Protein AF-A0A7U3VPS1-F1 (afdb_monomer)

Radius of gyration: 20.12 Å; Cα contacts (8 Å, |Δi|>4): 297; chains: 1; bounding box: 41×41×73 Å

Structure (mmCIF, N/CA/C/O backbone):
data_AF-A0A7U3VPS1-F1
#
_entry.id   AF-A0A7U3VPS1-F1
#
loop_
_atom_site.group_PDB
_atom_site.id
_atom_site.type_symbol
_atom_site.label_atom_id
_atom_site.label_alt_id
_atom_site.label_comp_id
_atom_site.label_asym_id
_atom_site.label_entity_id
_atom_site.label_seq_id
_atom_site.pdbx_PDB_ins_code
_atom_site.Cartn_x
_atom_site.Cartn_y
_atom_site.Cartn_z
_atom_site.occupancy
_atom_site.B_iso_or_equiv
_atom_site.auth_seq_id
_atom_site.auth_comp_id
_atom_site.auth_asym_id
_atom_site.auth_atom_id
_atom_site.pdbx_PDB_model_num
ATOM 1 N N . MET A 1 1 ? -6.748 -5.478 -43.188 1.00 38.44 1 MET A N 1
ATOM 2 C CA . MET A 1 1 ? -7.384 -5.999 -41.961 1.00 38.44 1 MET A CA 1
ATOM 3 C C . MET A 1 1 ? -6.842 -5.167 -40.802 1.00 38.44 1 MET A C 1
ATOM 5 O O . MET A 1 1 ? -5.662 -5.270 -40.504 1.00 38.44 1 MET A O 1
ATOM 9 N N . ARG A 1 2 ? -7.618 -4.194 -40.305 1.00 30.08 2 ARG A N 1
ATOM 10 C CA . ARG A 1 2 ? -7.186 -3.226 -39.281 1.00 30.08 2 ARG A CA 1
ATOM 11 C C . ARG A 1 2 ? -7.652 -3.735 -37.918 1.00 30.08 2 ARG A C 1
ATOM 13 O O . ARG A 1 2 ? -8.855 -3.802 -37.697 1.00 30.08 2 ARG A O 1
ATOM 20 N N . CYS A 1 3 ? -6.726 -4.092 -37.034 1.00 30.97 3 CYS A N 1
ATOM 21 C CA . CYS A 1 3 ? -7.045 -4.380 -35.639 1.00 30.97 3 CYS A CA 1
ATOM 22 C C . CYS A 1 3 ? -7.136 -3.051 -34.883 1.00 30.97 3 CYS A C 1
ATOM 24 O O . CYS A 1 3 ? -6.141 -2.343 -34.734 1.00 30.97 3 CYS A O 1
ATOM 26 N N . ALA A 1 4 ? -8.348 -2.691 -34.469 1.00 30.17 4 ALA A N 1
ATOM 27 C CA . ALA A 1 4 ? -8.595 -1.587 -33.556 1.00 30.17 4 ALA A CA 1
ATOM 28 C C . ALA A 1 4 ? -8.124 -1.991 -32.149 1.00 30.17 4 ALA A C 1
ATOM 30 O O . ALA A 1 4 ? -8.591 -2.991 -31.608 1.00 30.17 4 ALA A O 1
ATOM 31 N N . GLY A 1 5 ? -7.178 -1.241 -31.580 1.00 30.00 5 GLY A N 1
ATOM 32 C CA . GLY A 1 5 ? -6.777 -1.380 -30.179 1.00 30.00 5 GLY A CA 1
ATOM 33 C C . GLY A 1 5 ? -7.823 -0.768 -29.235 1.00 30.00 5 GLY A C 1
ATOM 34 O O . GLY A 1 5 ? -8.523 0.169 -29.635 1.00 30.00 5 GLY A O 1
ATOM 35 N N . PRO A 1 6 ? -7.946 -1.254 -27.988 1.00 38.78 6 PRO A N 1
ATOM 36 C CA . PRO A 1 6 ? -8.860 -0.682 -27.011 1.00 38.78 6 PRO A CA 1
ATOM 37 C C . PRO A 1 6 ? -8.272 0.627 -26.471 1.00 38.78 6 PRO A C 1
ATOM 39 O O . PRO A 1 6 ? -7.541 0.660 -25.488 1.00 38.78 6 PRO A O 1
ATOM 42 N N . GLY A 1 7 ? -8.589 1.729 -27.146 1.00 39.88 7 GLY A N 1
ATOM 43 C CA . GLY A 1 7 ? -8.362 3.076 -26.643 1.00 39.88 7 GLY A CA 1
ATOM 44 C C . GLY A 1 7 ? -9.485 3.485 -25.697 1.00 39.88 7 GLY A C 1
ATOM 45 O O . GLY A 1 7 ? -10.459 4.089 -26.136 1.00 39.88 7 GLY A O 1
ATOM 46 N N . ALA A 1 8 ? -9.331 3.210 -24.405 1.00 36.12 8 ALA A N 1
ATOM 47 C CA . ALA A 1 8 ? -10.071 3.910 -23.361 1.00 36.12 8 ALA A CA 1
ATOM 48 C C . ALA A 1 8 ? -9.110 4.882 -22.667 1.00 36.12 8 ALA A C 1
ATOM 50 O O . ALA A 1 8 ? -8.459 4.556 -21.679 1.00 36.12 8 ALA A O 1
ATOM 51 N N . ARG A 1 9 ? -9.001 6.095 -23.220 1.00 41.97 9 ARG A N 1
ATOM 52 C CA . ARG A 1 9 ? -8.448 7.239 -22.490 1.00 41.97 9 ARG A CA 1
ATOM 53 C C . ARG A 1 9 ? -9.432 7.559 -21.366 1.00 41.97 9 ARG A C 1
ATOM 55 O O . ARG A 1 9 ? -10.473 8.153 -21.630 1.00 41.97 9 ARG A O 1
ATOM 62 N N . GLY A 1 10 ? -9.126 7.119 -20.147 1.00 39.25 10 GLY A N 1
ATOM 63 C CA . GLY A 1 10 ? -9.869 7.470 -18.938 1.00 39.25 10 GLY A CA 1
ATOM 64 C C . GLY A 1 10 ? -9.803 8.978 -18.714 1.00 39.25 10 GLY A C 1
ATOM 65 O O . GLY A 1 10 ? -8.822 9.517 -18.213 1.00 39.25 10 GLY A O 1
ATOM 66 N N . THR A 1 11 ? -10.831 9.689 -19.161 1.00 36.50 11 THR A N 1
ATOM 67 C CA . THR A 1 11 ? -10.961 11.139 -19.035 1.00 36.50 11 THR A CA 1
ATOM 68 C C . THR A 1 11 ? -11.437 11.490 -17.630 1.00 36.50 11 THR A C 1
ATOM 70 O O . THR A 1 11 ? -12.643 11.501 -17.421 1.00 36.50 11 THR A O 1
ATOM 73 N N . GLY A 1 12 ? -10.543 11.764 -16.672 1.00 38.34 12 GLY A N 1
ATOM 74 C CA . GLY A 1 12 ? -10.783 12.560 -15.446 1.00 38.34 12 GLY A CA 1
ATOM 75 C C . GLY A 1 12 ? -11.898 12.153 -14.453 1.00 38.34 12 GLY A C 1
ATOM 76 O O . GLY A 1 12 ? -11.879 12.616 -13.317 1.00 38.34 12 GLY A O 1
ATOM 77 N N . ARG A 1 13 ? -12.855 11.295 -14.826 1.00 37.09 13 ARG A N 1
ATOM 78 C CA . ARG A 1 13 ? -13.999 10.841 -14.022 1.00 37.09 13 ARG A CA 1
ATOM 79 C C . ARG A 1 13 ? -13.615 9.713 -13.075 1.00 37.09 13 ARG A C 1
ATOM 81 O O . ARG A 1 13 ? -14.102 9.705 -11.951 1.00 37.09 13 ARG A O 1
ATOM 88 N N . ASP A 1 14 ? -12.691 8.845 -13.483 1.00 42.38 14 ASP A N 1
ATOM 89 C CA . ASP A 1 14 ? -12.238 7.712 -12.664 1.00 42.38 14 ASP A CA 1
ATOM 90 C C . ASP A 1 14 ? -11.479 8.169 -11.407 1.00 42.38 14 ASP A C 1
ATOM 92 O O . ASP A 1 14 ? -11.481 7.482 -10.386 1.00 42.38 14 ASP A O 1
ATOM 96 N N . HIS A 1 15 ? -10.885 9.369 -11.437 1.00 41.94 15 HIS A N 1
ATOM 97 C CA . HIS A 1 15 ? -10.239 9.950 -10.261 1.00 41.94 15 HIS A CA 1
ATOM 98 C C . HIS A 1 15 ? -11.241 10.395 -9.194 1.00 41.94 15 HIS A C 1
ATOM 100 O O . HIS A 1 15 ? -10.914 10.307 -8.019 1.00 41.94 15 HIS A O 1
ATOM 106 N N . VAL A 1 16 ? -12.450 10.831 -9.572 1.00 41.00 16 VAL A N 1
ATOM 107 C CA . VAL A 1 16 ? -13.450 11.360 -8.626 1.00 41.00 16 VAL A CA 1
ATOM 108 C C . VAL A 1 16 ? -14.158 10.233 -7.866 1.00 41.00 16 VAL A C 1
ATOM 110 O O . VAL A 1 16 ? -14.441 10.378 -6.680 1.00 41.00 16 VAL A O 1
ATOM 113 N N . THR A 1 17 ? -14.415 9.089 -8.509 1.00 47.72 17 THR A N 1
ATOM 114 C CA . THR A 1 17 ? -15.040 7.923 -7.855 1.00 47.72 17 THR A CA 1
ATOM 115 C C . THR A 1 17 ? -14.078 7.188 -6.924 1.00 47.72 17 THR A C 1
ATOM 117 O O . THR A 1 17 ? -14.482 6.787 -5.835 1.00 47.72 17 THR A O 1
ATOM 120 N N . ALA A 1 18 ? -12.798 7.079 -7.297 1.00 55.34 18 ALA A N 1
ATOM 121 C CA . ALA A 1 18 ? -11.766 6.546 -6.404 1.00 55.34 18 ALA A CA 1
ATOM 122 C C . ALA A 1 18 ? -11.548 7.439 -5.163 1.00 55.34 18 ALA A C 1
ATOM 124 O O . ALA A 1 18 ? -11.183 6.936 -4.102 1.00 55.34 18 ALA A O 1
ATOM 125 N N . ASP A 1 19 ? -11.818 8.746 -5.278 1.00 67.31 19 ASP A N 1
ATOM 126 C CA . ASP A 1 19 ? -11.609 9.737 -4.210 1.00 67.31 19 ASP A CA 1
ATOM 127 C C . ASP A 1 19 ? -12.583 9.576 -3.026 1.00 67.31 19 ASP A C 1
ATOM 129 O O . ASP A 1 19 ? -12.281 10.000 -1.912 1.00 67.31 19 ASP A O 1
ATOM 133 N N . MET A 1 20 ? -13.754 8.960 -3.247 1.00 79.31 20 MET A N 1
ATOM 134 C CA . MET A 1 20 ? -14.788 8.790 -2.212 1.00 79.31 20 MET A CA 1
ATOM 135 C C . MET A 1 20 ? -14.883 7.373 -1.646 1.00 79.31 20 MET A C 1
ATOM 137 O O . MET A 1 20 ? -15.426 7.199 -0.554 1.00 79.31 20 MET A O 1
ATOM 141 N N . GLU A 1 21 ? -14.337 6.370 -2.336 1.00 89.75 21 GLU A N 1
ATOM 142 C CA . GLU A 1 21 ? -14.459 4.975 -1.907 1.00 89.75 21 GLU A CA 1
ATOM 143 C C . GLU A 1 21 ? -13.751 4.714 -0.567 1.00 89.75 21 GLU A C 1
ATOM 145 O O . GLU A 1 21 ? -14.321 4.074 0.318 1.00 89.75 21 GLU A O 1
ATOM 150 N N . LEU A 1 22 ? -12.531 5.235 -0.381 1.00 90.88 22 LEU A N 1
ATOM 151 C CA . LEU A 1 22 ? -11.782 5.050 0.865 1.00 90.88 22 LEU A CA 1
ATOM 152 C C . LEU A 1 22 ? -12.497 5.663 2.085 1.00 90.88 22 LEU A C 1
ATOM 154 O O . LEU A 1 22 ? -12.698 4.920 3.048 1.00 90.88 22 LEU A O 1
ATOM 158 N N . PRO A 1 23 ? -12.896 6.957 2.087 1.00 90.56 23 PRO A N 1
ATOM 159 C CA . PRO A 1 23 ? -13.644 7.533 3.202 1.00 90.56 23 PRO A CA 1
ATOM 160 C C . PRO A 1 23 ? -14.891 6.720 3.567 1.00 90.56 23 PRO A C 1
ATOM 162 O O . PRO A 1 23 ? -15.093 6.415 4.738 1.00 90.56 23 PRO A O 1
ATOM 165 N N . GLN A 1 24 ? -15.684 6.311 2.570 1.00 91.56 24 GLN A N 1
ATOM 166 C CA . GLN A 1 24 ? -16.925 5.562 2.789 1.00 91.56 24 GLN A CA 1
ATOM 167 C C . GLN A 1 24 ? -16.668 4.177 3.384 1.00 91.56 24 GLN A C 1
ATOM 169 O O . GLN A 1 24 ? -17.350 3.773 4.324 1.00 91.56 24 GLN A O 1
ATOM 174 N N . ARG A 1 25 ? -15.673 3.443 2.869 1.00 94.50 25 ARG A N 1
ATOM 175 C CA . ARG A 1 25 ? -15.321 2.126 3.413 1.00 94.50 25 ARG A CA 1
ATOM 176 C C . ARG A 1 25 ? -14.711 2.214 4.808 1.00 94.50 25 ARG A C 1
ATOM 178 O O . ARG A 1 25 ? -14.995 1.350 5.631 1.00 94.50 25 ARG A O 1
ATOM 185 N N . LEU A 1 26 ? -13.890 3.232 5.077 1.00 93.69 26 LEU A N 1
ATOM 186 C CA . LEU A 1 26 ? -13.331 3.469 6.409 1.00 93.69 26 LEU A CA 1
ATOM 187 C C . LEU A 1 26 ? -14.427 3.788 7.423 1.00 93.69 26 LEU A C 1
ATOM 189 O O . LEU A 1 26 ? -14.444 3.173 8.483 1.00 93.69 26 LEU A O 1
ATOM 193 N N . GLU A 1 27 ? -15.338 4.704 7.094 1.00 93.62 27 GLU A N 1
ATOM 194 C CA . GLU A 1 27 ? -16.458 5.058 7.968 1.00 93.62 27 GLU A CA 1
ATOM 195 C C . GLU A 1 27 ? -17.370 3.852 8.212 1.00 93.62 27 GLU A C 1
ATOM 197 O O . GLU A 1 27 ? -17.625 3.519 9.362 1.00 93.62 27 GLU A O 1
ATOM 202 N N . ALA A 1 28 ? -17.784 3.132 7.163 1.00 94.75 28 ALA A N 1
ATOM 203 C CA . ALA A 1 28 ? -18.645 1.955 7.307 1.00 94.75 28 ALA A CA 1
ATOM 204 C C . ALA A 1 28 ? -17.998 0.848 8.156 1.00 94.75 28 ALA A C 1
ATOM 206 O O . ALA A 1 28 ? -18.672 0.194 8.954 1.00 94.75 28 ALA A O 1
ATOM 207 N N . LEU A 1 29 ? -16.687 0.633 8.001 1.00 95.44 29 LEU A N 1
ATOM 208 C CA . LEU A 1 29 ? -15.965 -0.341 8.810 1.00 95.44 29 LEU A CA 1
ATOM 209 C C . LEU A 1 29 ? -15.822 0.127 10.263 1.00 95.44 29 LEU A C 1
ATOM 211 O O . LEU A 1 29 ? -15.991 -0.677 11.175 1.00 95.44 29 LEU A O 1
ATOM 215 N N . MET A 1 30 ? -15.540 1.409 10.490 1.00 96.12 30 MET A N 1
ATOM 216 C CA . MET A 1 30 ? -15.471 1.980 11.836 1.00 96.12 30 MET A CA 1
ATOM 217 C C . MET A 1 30 ? -16.828 1.937 12.544 1.00 96.12 30 MET A C 1
ATOM 219 O O . MET A 1 30 ? -16.881 1.505 13.691 1.00 96.12 30 MET A O 1
ATOM 223 N N . ASP A 1 31 ? -17.921 2.239 11.844 1.00 95.69 31 ASP A N 1
ATOM 224 C CA . ASP A 1 31 ? -19.286 2.126 12.368 1.00 95.69 31 ASP A CA 1
ATOM 225 C C . ASP A 1 31 ? -19.627 0.699 12.800 1.00 95.69 31 ASP A C 1
ATOM 227 O O . ASP A 1 31 ? -20.357 0.489 13.768 1.00 95.69 31 ASP A O 1
ATOM 231 N N . HIS A 1 32 ? -19.079 -0.294 12.099 1.00 96.12 32 HIS A N 1
ATOM 232 C CA . HIS A 1 32 ? -19.254 -1.693 12.455 1.00 96.12 32 HIS A CA 1
ATOM 233 C C . HIS A 1 32 ? -18.379 -2.128 13.641 1.00 96.12 32 HIS A C 1
ATOM 235 O O . HIS A 1 32 ? -18.839 -2.895 14.486 1.00 96.12 32 HIS A O 1
ATOM 241 N N . LEU A 1 33 ? -17.119 -1.683 13.691 1.00 94.69 33 LEU A N 1
ATOM 242 C CA . LEU A 1 33 ? -16.130 -2.173 14.658 1.00 94.69 33 LEU A CA 1
ATOM 243 C C . LEU A 1 33 ? -16.113 -1.395 15.980 1.00 94.69 33 LEU A C 1
ATOM 245 O O . LEU A 1 33 ? -15.873 -1.996 17.024 1.00 94.69 33 LEU A O 1
ATOM 249 N N . ALA A 1 34 ? -16.299 -0.077 15.927 1.00 95.31 34 ALA A N 1
ATOM 250 C CA . ALA A 1 34 ? -16.195 0.845 17.058 1.00 95.31 34 ALA A CA 1
ATOM 251 C C . ALA A 1 34 ? -16.983 2.142 16.760 1.00 95.31 34 ALA A C 1
ATOM 253 O O . ALA A 1 34 ? -16.380 3.199 16.516 1.00 95.31 34 ALA A O 1
ATOM 254 N N . PRO A 1 35 ? -18.329 2.088 16.731 1.00 94.44 35 PRO A N 1
ATOM 255 C CA . PRO A 1 35 ? -19.173 3.222 16.340 1.00 94.44 35 PRO A CA 1
ATOM 256 C C . PRO A 1 35 ? -18.931 4.480 17.189 1.00 94.44 35 PRO A C 1
ATOM 258 O O . PRO A 1 35 ? -19.010 5.596 16.678 1.00 94.44 35 PRO A O 1
ATOM 261 N N . GLU A 1 36 ? -18.580 4.320 18.464 1.00 93.56 36 GLU A N 1
ATOM 262 C CA . GLU A 1 36 ? -18.245 5.405 19.389 1.00 93.56 36 GLU A CA 1
ATOM 263 C C . GLU A 1 36 ? -16.900 6.092 19.096 1.00 93.56 36 GLU A C 1
ATOM 265 O O . GLU A 1 36 ? -16.697 7.234 19.506 1.00 93.56 36 GLU A O 1
ATOM 270 N N . GLU A 1 37 ? -15.987 5.427 18.379 1.00 92.50 37 GLU A N 1
ATOM 271 C CA . GLU A 1 37 ? -14.692 5.984 17.960 1.00 92.50 37 GLU A CA 1
ATOM 272 C C . GLU A 1 37 ? -14.701 6.493 16.507 1.00 92.50 37 GLU A C 1
ATOM 274 O O . GLU A 1 37 ? -13.675 6.973 16.014 1.00 92.50 37 GLU A O 1
ATOM 279 N N . THR A 1 38 ? -15.837 6.388 15.810 1.00 92.62 38 THR A N 1
ATOM 280 C CA . THR A 1 38 ? -15.951 6.768 14.398 1.00 92.62 38 THR A CA 1
ATOM 281 C C . THR A 1 38 ? -15.924 8.284 14.232 1.00 92.62 38 THR A C 1
ATOM 283 O O . THR A 1 38 ? -16.687 9.019 14.863 1.00 92.62 38 THR A O 1
ATOM 286 N N . VAL A 1 39 ? -15.057 8.770 13.341 1.00 87.38 39 VAL A N 1
ATOM 287 C CA . VAL A 1 39 ? -14.959 10.199 13.028 1.00 87.38 39 VAL A CA 1
ATOM 288 C C . VAL A 1 39 ? -15.955 10.524 11.921 1.00 87.38 39 VAL A C 1
ATOM 290 O O . VAL A 1 39 ? -15.793 10.092 10.782 1.00 87.38 39 VAL A O 1
ATOM 293 N N . ARG A 1 40 ? -16.982 11.306 12.254 1.00 87.06 40 ARG A N 1
ATOM 294 C CA . ARG A 1 40 ? -18.046 11.705 11.325 1.00 87.06 40 A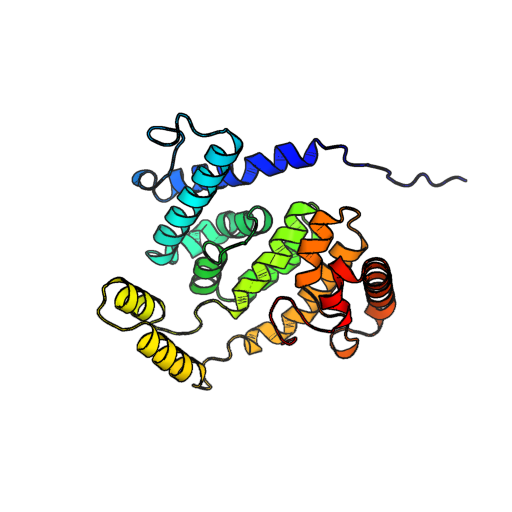RG A CA 1
ATOM 295 C C . ARG A 1 40 ? -17.920 13.162 10.906 1.00 87.06 40 ARG A C 1
ATOM 297 O O . ARG A 1 40 ? -17.317 13.982 11.599 1.00 87.06 40 ARG A O 1
ATOM 304 N N . LEU A 1 41 ? -18.571 13.500 9.797 1.00 78.12 41 LEU A N 1
ATOM 305 C CA . LEU A 1 41 ? -18.805 14.889 9.416 1.00 78.12 41 LEU A CA 1
ATOM 306 C C . LEU A 1 41 ? -19.695 15.577 10.460 1.00 78.12 41 LEU A C 1
ATOM 308 O O . LEU A 1 41 ? -20.891 15.314 10.551 1.00 78.12 41 LEU A O 1
ATOM 312 N N . GLY A 1 42 ? -19.099 16.467 11.249 1.00 71.69 42 GLY A N 1
ATOM 313 C CA . GLY A 1 42 ? -19.782 17.248 12.274 1.00 71.69 42 GLY A CA 1
ATOM 314 C C . GLY A 1 42 ? -18.807 18.081 13.108 1.00 71.69 42 GLY A C 1
ATOM 315 O O . GLY A 1 42 ? -17.588 17.960 12.974 1.00 71.69 42 GLY A O 1
ATOM 316 N N . GLY A 1 43 ? -19.343 18.951 13.967 1.00 71.56 43 GLY A N 1
ATOM 317 C CA . GLY A 1 43 ? -18.558 19.726 14.935 1.00 71.56 43 GLY A CA 1
ATOM 318 C C . GLY A 1 43 ? -17.411 20.539 14.299 1.00 71.56 43 GLY A C 1
ATOM 319 O O . GLY A 1 43 ? -17.675 21.298 13.370 1.00 71.56 43 GLY A O 1
ATOM 320 N N . PRO A 1 44 ? -16.151 20.405 14.767 1.00 66.00 44 PRO A N 1
ATOM 321 C CA . PRO A 1 44 ? -15.019 21.244 14.347 1.00 66.00 44 PRO A CA 1
ATOM 322 C C . PRO A 1 44 ? -14.603 21.077 12.875 1.00 66.00 44 PRO A C 1
ATOM 324 O O . PRO A 1 44 ? -13.794 21.859 12.380 1.00 66.00 44 PRO A O 1
ATOM 327 N N . LEU A 1 45 ? -15.138 20.077 12.166 1.00 76.81 45 LEU A N 1
ATOM 328 C CA . LEU A 1 45 ? -14.915 19.912 10.728 1.00 76.81 45 LEU A CA 1
ATOM 329 C C . LEU A 1 45 ? -15.828 20.822 9.889 1.00 76.81 45 LEU A C 1
ATOM 331 O O . LEU A 1 45 ? -15.509 21.121 8.734 1.00 76.81 45 LEU A O 1
ATOM 335 N N . LEU A 1 46 ? -16.949 21.290 10.456 1.00 77.50 46 LEU A N 1
ATOM 336 C CA . LEU A 1 46 ? -17.853 22.233 9.798 1.00 77.50 46 LEU A CA 1
ATOM 337 C C . LEU A 1 46 ? -17.155 23.594 9.674 1.00 77.50 46 LEU A C 1
ATOM 339 O O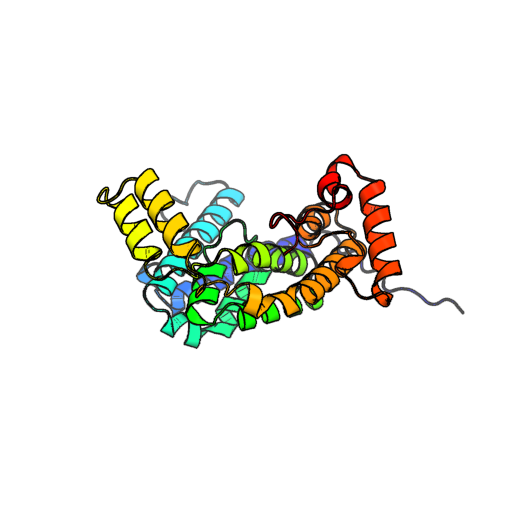 . LEU A 1 46 ? -16.814 24.221 10.672 1.00 77.50 46 LEU A O 1
ATOM 343 N N . GLY A 1 47 ? -16.928 24.038 8.437 1.00 81.38 47 GLY A N 1
ATOM 344 C CA . GLY A 1 47 ? -16.227 25.290 8.129 1.00 81.38 47 GLY A CA 1
ATOM 345 C C . GLY A 1 47 ? -14.816 25.116 7.561 1.00 81.38 47 GLY A C 1
ATOM 346 O O . GLY A 1 47 ? -14.214 26.096 7.135 1.00 81.38 47 GLY A O 1
ATOM 347 N N . LEU A 1 48 ? -14.290 23.890 7.502 1.00 86.31 48 LEU A N 1
ATOM 348 C CA . LEU A 1 48 ? -13.092 23.601 6.713 1.00 86.31 48 LEU A CA 1
ATOM 349 C C . LEU A 1 48 ? -13.430 23.506 5.216 1.00 86.31 48 LEU A C 1
ATOM 351 O O . LEU A 1 48 ? -14.526 23.099 4.838 1.00 86.31 48 LEU A O 1
ATOM 355 N N . GLU A 1 49 ? -12.453 23.806 4.361 1.00 90.75 49 GLU A N 1
ATOM 356 C CA . GLU A 1 49 ? -12.562 23.569 2.918 1.00 90.75 49 GLU A CA 1
ATOM 357 C C . GLU A 1 49 ? -12.842 22.082 2.612 1.00 90.75 49 GLU A C 1
ATOM 359 O O . GLU A 1 49 ? -12.237 21.214 3.256 1.00 90.75 49 GLU A O 1
ATOM 364 N N . PRO A 1 50 ? -13.668 21.741 1.600 1.00 86.12 50 PRO A N 1
ATOM 365 C CA . PRO A 1 50 ? -14.088 20.358 1.338 1.00 86.12 50 PRO A CA 1
ATOM 366 C C . PRO A 1 50 ? -12.935 19.358 1.161 1.00 86.12 50 PRO A C 1
ATOM 368 O O . PRO A 1 50 ? -13.016 18.206 1.586 1.00 86.12 50 PRO A O 1
ATOM 371 N N . ALA A 1 51 ? -11.823 19.778 0.551 1.00 84.38 51 ALA A N 1
ATOM 372 C CA . ALA A 1 51 ? -10.641 18.926 0.411 1.00 84.38 51 ALA A CA 1
ATOM 373 C C . ALA A 1 51 ? -9.981 18.621 1.765 1.00 84.38 51 ALA A C 1
ATOM 375 O O . ALA A 1 51 ? -9.576 17.487 2.015 1.00 84.38 51 ALA A O 1
ATOM 376 N N . ARG A 1 52 ? -9.923 19.616 2.657 1.00 86.19 52 ARG A N 1
ATOM 377 C CA . ARG A 1 52 ? -9.376 19.452 4.004 1.00 86.19 52 ARG A CA 1
ATOM 378 C C . ARG A 1 52 ? -10.302 18.612 4.877 1.00 86.19 52 ARG A C 1
ATOM 380 O O . ARG A 1 52 ? -9.811 17.716 5.544 1.00 86.19 52 ARG A O 1
ATOM 387 N N . GLN A 1 53 ? -11.617 18.830 4.817 1.00 87.31 53 GLN A N 1
ATOM 388 C CA . GLN A 1 53 ? -12.597 17.988 5.519 1.00 87.31 53 GLN A CA 1
ATOM 389 C C . GLN A 1 53 ? -12.409 16.509 5.185 1.00 87.31 53 GLN A C 1
ATOM 391 O O . GLN A 1 53 ? -12.303 15.682 6.084 1.00 87.31 53 GLN A O 1
ATOM 396 N N . ARG A 1 54 ? -12.311 16.180 3.892 1.00 85.19 54 ARG A N 1
ATOM 397 C CA . ARG A 1 54 ? -12.096 14.799 3.440 1.00 85.19 54 ARG A CA 1
ATOM 398 C C . ARG A 1 54 ? -10.793 14.215 3.972 1.00 85.19 54 ARG A C 1
ATOM 400 O O . ARG A 1 54 ? -10.788 13.079 4.437 1.00 85.19 54 ARG A O 1
ATOM 407 N N . TRP A 1 55 ? -9.713 14.992 3.934 1.00 87.94 55 TRP A N 1
ATOM 408 C CA . TRP A 1 55 ? -8.435 14.563 4.494 1.00 87.94 55 TRP A CA 1
ATOM 409 C C . TRP A 1 55 ? -8.538 14.267 5.998 1.00 87.94 55 TRP A C 1
ATOM 411 O O . TRP A 1 55 ? -8.127 13.192 6.423 1.00 87.94 55 TRP A O 1
ATOM 421 N N . GLU A 1 56 ? -9.148 15.164 6.780 1.00 89.19 56 GLU A N 1
ATOM 422 C CA . GLU A 1 56 ? -9.324 14.991 8.232 1.00 89.19 56 GLU A CA 1
ATOM 423 C C . GLU A 1 56 ? -10.206 13.773 8.562 1.00 89.19 56 GLU A C 1
ATOM 425 O O . GLU A 1 56 ? -9.908 13.037 9.500 1.00 89.19 56 GLU A O 1
ATOM 430 N N . LEU A 1 57 ? -11.261 13.505 7.778 1.00 89.50 57 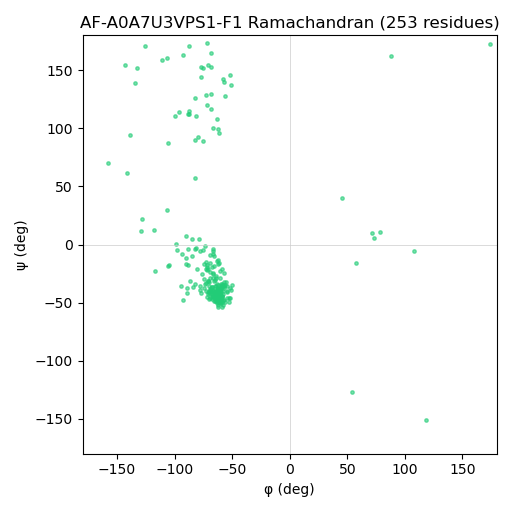LEU A N 1
ATOM 431 C CA . LEU A 1 57 ? -12.097 12.307 7.950 1.00 89.50 57 LEU A CA 1
ATOM 432 C C . LEU A 1 57 ? -11.312 11.018 7.717 1.00 89.50 57 LEU A C 1
ATOM 434 O O . LEU A 1 57 ? -11.424 10.077 8.505 1.00 89.50 57 LEU A O 1
ATOM 438 N N . VAL A 1 58 ? -10.542 10.958 6.627 1.00 90.38 58 VAL A N 1
ATOM 439 C CA . VAL A 1 58 ? -9.728 9.782 6.300 1.00 90.38 58 VAL A CA 1
ATOM 440 C C . VAL A 1 58 ? -8.658 9.586 7.365 1.00 90.38 58 VAL A C 1
ATOM 442 O O . VAL A 1 58 ? -8.527 8.484 7.889 1.00 90.38 58 VAL A O 1
ATOM 445 N N . GLU A 1 59 ? -7.924 10.640 7.726 1.00 90.56 59 GLU A N 1
ATOM 446 C CA . GLU A 1 59 ? -6.870 10.563 8.739 1.00 90.56 59 GLU A CA 1
ATOM 447 C C . GLU A 1 59 ? -7.435 10.169 10.107 1.00 90.56 59 GLU A C 1
ATOM 449 O O . GLU A 1 59 ? -6.914 9.258 10.751 1.00 90.56 59 GLU A O 1
ATOM 454 N N . GLY A 1 60 ? -8.530 10.806 10.528 1.00 91.44 60 GLY A N 1
ATOM 455 C CA . GLY A 1 60 ? -9.194 10.546 11.799 1.00 91.44 60 GLY A CA 1
ATOM 456 C C . GLY A 1 60 ? -9.689 9.106 11.914 1.00 91.44 60 GLY A C 1
ATOM 457 O O . GLY A 1 60 ? -9.351 8.418 12.880 1.00 91.44 60 GLY A O 1
ATOM 458 N N . ASN A 1 61 ? -10.418 8.611 10.907 1.00 94.06 61 ASN A N 1
ATOM 459 C CA . ASN A 1 61 ? -10.886 7.223 10.900 1.00 94.06 61 ASN A CA 1
ATOM 460 C C . ASN A 1 61 ? -9.735 6.223 10.763 1.00 94.06 61 ASN A C 1
ATOM 462 O O . ASN A 1 61 ? -9.762 5.185 11.414 1.00 94.06 61 ASN A O 1
ATOM 466 N N . ARG A 1 62 ? -8.687 6.523 9.988 1.00 93.38 62 ARG A N 1
ATOM 467 C CA . ARG A 1 62 ? -7.510 5.647 9.872 1.00 93.38 62 ARG A CA 1
ATOM 468 C C . ARG A 1 62 ? -6.748 5.534 11.196 1.00 93.38 62 ARG A C 1
ATOM 470 O O . ARG A 1 62 ? -6.347 4.435 11.585 1.00 93.38 62 ARG A O 1
ATOM 477 N N . LEU A 1 63 ? -6.592 6.647 11.915 1.00 90.81 63 LEU A N 1
ATOM 478 C CA . LEU A 1 63 ? -6.017 6.683 13.260 1.00 90.81 63 LEU A CA 1
ATOM 479 C C . LEU A 1 63 ? -6.877 5.912 14.266 1.00 90.81 63 LEU A C 1
ATOM 481 O O . LEU A 1 63 ? -6.342 5.128 15.053 1.00 90.81 63 LEU A O 1
ATOM 485 N N . ALA A 1 64 ? -8.196 6.121 14.256 1.00 92.62 64 ALA A N 1
ATOM 486 C CA . ALA A 1 64 ? -9.128 5.404 15.121 1.00 92.62 64 ALA A CA 1
ATOM 487 C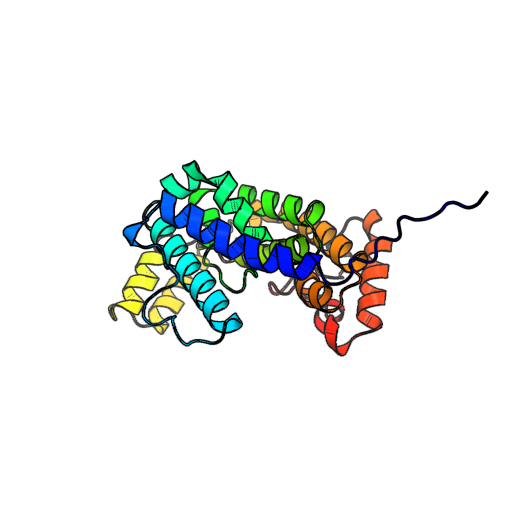 C . ALA A 1 64 ? -9.099 3.896 14.844 1.00 92.62 64 ALA A C 1
ATOM 489 O O . ALA A 1 64 ? -8.837 3.118 15.761 1.00 92.62 64 ALA A O 1
ATOM 490 N N . LEU A 1 65 ? -9.208 3.498 13.575 1.00 94.56 65 LEU A N 1
ATOM 491 C CA . LEU A 1 65 ? -9.129 2.107 13.146 1.00 94.56 65 LEU A CA 1
ATOM 492 C C . LEU A 1 65 ? -7.814 1.469 13.585 1.00 94.56 65 LEU A C 1
ATOM 494 O O . LEU A 1 65 ? -7.820 0.412 14.209 1.00 94.56 65 LEU A O 1
ATOM 498 N N . SER A 1 66 ? -6.672 2.126 13.356 1.00 91.88 66 SER A N 1
ATOM 499 C CA . SER A 1 66 ? -5.390 1.589 13.815 1.00 91.88 66 SER A CA 1
ATOM 500 C C . SER A 1 66 ? -5.346 1.379 15.330 1.00 91.88 66 SER A C 1
ATOM 502 O O . SER A 1 66 ? -4.682 0.437 15.760 1.00 91.88 66 SER A O 1
ATOM 504 N N . ARG A 1 67 ? -5.976 2.237 16.143 1.00 90.44 67 ARG A N 1
ATOM 505 C CA . ARG A 1 67 ? -6.023 2.058 17.605 1.00 90.44 67 ARG A CA 1
ATOM 506 C C . ARG A 1 67 ? -6.891 0.859 17.980 1.00 90.44 67 ARG A C 1
ATOM 508 O O . ARG A 1 67 ? -6.442 0.037 18.774 1.00 90.44 67 ARG A O 1
ATOM 515 N N . VAL A 1 68 ? -8.075 0.736 17.380 1.00 92.94 68 VAL A N 1
ATOM 516 C CA . VAL A 1 68 ? -8.998 -0.392 17.592 1.00 92.94 68 VAL A CA 1
ATOM 517 C C . VAL A 1 68 ? -8.318 -1.717 17.239 1.00 92.94 68 VAL A C 1
ATOM 519 O O . VAL A 1 68 ? -8.231 -2.612 18.076 1.00 92.94 68 VAL A O 1
ATOM 522 N N . LEU A 1 69 ? -7.734 -1.815 16.042 1.00 91.12 69 LEU A N 1
ATOM 523 C CA . LEU A 1 69 ? -7.107 -3.048 15.558 1.00 91.12 69 LEU A CA 1
ATOM 524 C C . LEU A 1 69 ? -5.877 -3.471 16.369 1.00 91.12 69 LEU A C 1
ATOM 526 O O . LEU A 1 69 ? -5.595 -4.661 16.466 1.00 91.12 69 LEU A O 1
ATOM 530 N N . ARG A 1 70 ? -5.133 -2.522 16.950 1.00 87.31 70 ARG A N 1
ATOM 531 C CA . ARG A 1 70 ? -3.989 -2.834 17.827 1.00 87.31 70 ARG A CA 1
ATOM 532 C C . ARG A 1 70 ? -4.423 -3.365 19.189 1.00 87.31 70 ARG A C 1
ATOM 534 O O . ARG A 1 70 ? -3.743 -4.219 19.743 1.00 87.31 70 ARG A O 1
ATOM 541 N N . ARG A 1 71 ? -5.553 -2.884 19.719 1.00 88.06 71 ARG A N 1
ATOM 542 C CA . ARG A 1 71 ? -6.114 -3.373 20.989 1.00 88.06 71 ARG A CA 1
ATOM 543 C C . ARG A 1 71 ? -6.690 -4.781 20.862 1.00 88.06 71 ARG A C 1
ATOM 545 O O . ARG A 1 71 ? -6.640 -5.528 21.832 1.00 88.06 71 ARG A O 1
ATOM 552 N N . ASP A 1 72 ? -7.213 -5.141 19.688 1.00 88.06 72 ASP A N 1
ATOM 553 C CA . ASP A 1 72 ? -7.800 -6.459 19.444 1.00 88.06 72 ASP A CA 1
ATOM 554 C C . ASP A 1 72 ? -7.419 -7.032 18.064 1.00 88.06 72 ASP A C 1
ATOM 556 O O . ASP A 1 72 ? -8.084 -6.827 17.044 1.00 88.06 72 ASP A O 1
ATOM 560 N N . LEU A 1 73 ? -6.355 -7.839 18.044 1.00 87.94 73 LEU A N 1
ATOM 561 C CA . LEU A 1 73 ? -5.901 -8.534 16.835 1.00 87.94 73 LEU A CA 1
ATOM 562 C C . LEU A 1 73 ? -6.871 -9.639 16.371 1.00 87.94 73 LEU A C 1
ATOM 564 O O . LEU A 1 73 ? -6.767 -10.096 15.228 1.00 87.94 73 LEU A O 1
ATOM 568 N N . HIS A 1 74 ? -7.816 -10.094 17.206 1.00 89.69 74 HIS A N 1
ATOM 569 C CA . HIS A 1 74 ? -8.849 -11.028 16.755 1.00 89.69 74 HIS A CA 1
ATOM 570 C C . HIS A 1 74 ? -9.838 -10.352 15.804 1.00 89.69 74 HIS A C 1
ATOM 572 O O . HIS A 1 74 ? -10.271 -11.006 14.851 1.00 89.69 74 HIS A O 1
ATOM 578 N N . LEU A 1 75 ? -10.120 -9.053 15.979 1.00 93.56 75 LEU A N 1
ATOM 579 C CA . LEU A 1 75 ? -10.892 -8.278 15.000 1.00 93.56 75 LEU A CA 1
ATOM 580 C C . LEU A 1 75 ? -10.190 -8.253 13.642 1.00 93.56 75 LEU A C 1
ATOM 582 O O . LEU A 1 75 ? -10.832 -8.495 12.622 1.00 93.56 75 LEU A O 1
ATOM 586 N N . VAL A 1 76 ? -8.863 -8.070 13.623 1.00 91.88 76 VAL A N 1
ATOM 587 C CA . VAL A 1 76 ? -8.085 -8.099 12.373 1.00 91.88 76 VAL A CA 1
ATOM 588 C C . VAL A 1 76 ? -8.239 -9.440 11.657 1.00 91.88 76 VAL A C 1
ATOM 590 O O . VAL A 1 76 ? -8.447 -9.482 10.447 1.00 91.88 76 VAL A O 1
ATOM 593 N N . ARG A 1 77 ? -8.164 -10.554 12.395 1.00 91.31 77 ARG A N 1
ATOM 594 C CA . ARG A 1 77 ? -8.321 -11.898 11.816 1.00 91.31 77 ARG A CA 1
ATOM 595 C C . ARG A 1 77 ? -9.737 -12.146 11.303 1.00 91.31 77 ARG A C 1
ATOM 597 O O . ARG A 1 77 ? -9.887 -12.762 10.249 1.00 91.31 77 ARG A O 1
ATOM 604 N N . ARG A 1 78 ? -10.752 -11.674 12.034 1.00 96.69 78 ARG A N 1
ATOM 605 C CA . ARG A 1 78 ? -12.171 -11.822 11.682 1.00 96.69 78 ARG A CA 1
ATOM 606 C C . ARG A 1 78 ? -12.540 -11.025 10.428 1.00 96.69 78 ARG A C 1
ATOM 608 O O . ARG A 1 78 ? -13.209 -11.577 9.566 1.00 96.69 78 ARG A O 1
ATOM 615 N N . HIS A 1 79 ? -12.051 -9.791 10.307 1.00 97.38 79 HIS A N 1
ATOM 616 C CA . HIS A 1 79 ? -12.373 -8.854 9.218 1.00 97.38 79 HIS A CA 1
ATOM 617 C C . HIS A 1 79 ? -11.218 -8.680 8.222 1.00 97.38 79 HIS A C 1
ATOM 619 O O . HIS A 1 79 ? -10.998 -7.610 7.651 1.00 97.38 79 HIS A O 1
ATOM 625 N N . ARG A 1 80 ? -10.403 -9.728 8.051 1.00 96.31 80 ARG A N 1
ATOM 626 C CA . ARG A 1 80 ? -9.155 -9.653 7.279 1.00 96.31 80 ARG A CA 1
ATOM 627 C C . ARG A 1 80 ? -9.372 -9.224 5.830 1.00 96.31 80 ARG A C 1
ATOM 629 O O . ARG A 1 80 ? -8.528 -8.524 5.288 1.00 96.31 80 ARG A O 1
ATOM 636 N N . ALA A 1 81 ? -10.463 -9.657 5.196 1.00 96.88 81 ALA A N 1
ATOM 637 C CA . ALA A 1 81 ? -10.704 -9.395 3.780 1.00 96.88 81 ALA A CA 1
ATOM 638 C C . ALA A 1 81 ? -11.054 -7.920 3.559 1.00 96.88 81 ALA A C 1
ATOM 640 O O . ALA A 1 81 ? -10.489 -7.267 2.685 1.00 96.88 81 ALA A O 1
ATOM 641 N N . GLU A 1 82 ? -11.931 -7.389 4.406 1.00 97.31 82 GLU A N 1
ATOM 642 C CA . GLU A 1 82 ? -12.363 -5.999 4.415 1.00 97.31 82 GLU A CA 1
ATOM 643 C C . GLU A 1 82 ? -11.192 -5.065 4.722 1.00 97.31 82 GLU A C 1
ATOM 645 O O . GLU A 1 82 ? -11.005 -4.066 4.032 1.00 97.31 82 GLU A O 1
ATOM 650 N N . LEU A 1 83 ? -10.359 -5.424 5.702 1.00 96.88 83 LEU A N 1
ATOM 651 C CA . LEU A 1 83 ? -9.185 -4.640 6.079 1.00 96.88 83 LEU A CA 1
ATOM 652 C C . LEU A 1 83 ? -8.083 -4.663 5.016 1.00 96.88 83 LEU A C 1
ATOM 654 O O . LEU A 1 83 ? -7.499 -3.620 4.724 1.00 96.88 83 LEU A O 1
ATOM 658 N N . LEU A 1 84 ? -7.802 -5.823 4.413 1.00 97.19 84 LEU A N 1
ATOM 659 C CA . LEU A 1 84 ? -6.848 -5.918 3.304 1.00 97.19 84 LEU A CA 1
ATOM 660 C C 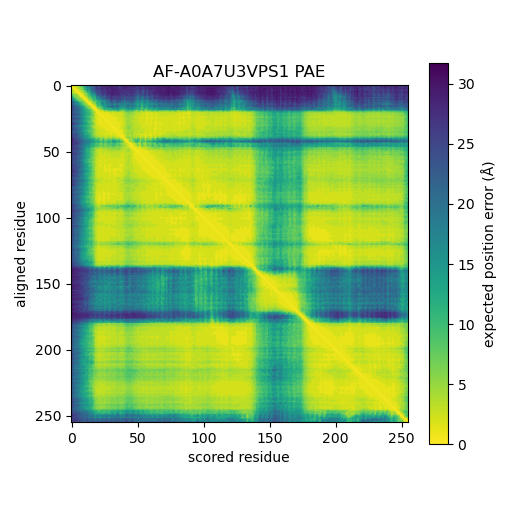. LEU A 1 84 ? -7.320 -5.088 2.102 1.00 97.19 84 LEU A C 1
ATOM 662 O O . LEU A 1 84 ? -6.510 -4.383 1.504 1.00 97.19 84 LEU A O 1
ATOM 666 N N . ALA A 1 85 ? -8.626 -5.076 1.816 1.00 96.62 85 ALA A N 1
ATOM 667 C CA . ALA A 1 85 ? -9.217 -4.275 0.741 1.00 96.62 85 ALA A CA 1
ATOM 668 C C . ALA A 1 85 ? -9.047 -2.756 0.909 1.00 96.62 85 ALA A C 1
ATOM 670 O O . ALA A 1 85 ? -9.165 -2.025 -0.073 1.00 96.62 85 ALA A O 1
ATOM 671 N N . LEU A 1 86 ? -8.717 -2.268 2.110 1.00 96.12 86 LEU A N 1
ATOM 672 C CA . LEU A 1 86 ? -8.381 -0.858 2.320 1.00 96.12 86 LEU A CA 1
ATOM 673 C C . LEU A 1 86 ? -6.974 -0.501 1.826 1.00 96.12 86 LEU A C 1
ATOM 675 O O . LEU A 1 86 ? -6.739 0.652 1.474 1.00 96.12 86 LEU A O 1
ATOM 679 N N . LEU A 1 87 ? -6.039 -1.457 1.764 1.00 95.50 87 LEU A N 1
ATOM 680 C CA . LEU A 1 87 ? -4.652 -1.193 1.364 1.00 95.50 87 LEU A CA 1
ATOM 681 C C . LEU A 1 87 ? -4.518 -0.584 -0.041 1.00 95.50 87 LEU A C 1
ATOM 683 O O . LEU A 1 87 ? -3.845 0.436 -0.156 1.00 95.50 87 LEU A O 1
ATOM 687 N N . PRO A 1 88 ? -5.136 -1.119 -1.111 1.00 95.38 88 PRO A N 1
ATOM 688 C CA . PRO A 1 88 ? -5.071 -0.481 -2.427 1.00 95.38 88 PRO A CA 1
ATOM 689 C C . PRO A 1 88 ? -5.813 0.865 -2.481 1.00 95.38 88 PRO A C 1
ATOM 691 O O . PRO A 1 88 ? -5.559 1.681 -3.364 1.00 95.38 88 PRO A O 1
ATOM 694 N N . LEU A 1 89 ? -6.730 1.134 -1.554 1.00 93.94 89 LEU A N 1
ATOM 695 C CA . LEU A 1 89 ? -7.490 2.383 -1.535 1.00 93.94 89 LEU A CA 1
ATOM 696 C C . LEU A 1 89 ? -6.754 3.497 -0.777 1.00 93.94 89 LEU A C 1
ATOM 698 O O . LEU A 1 89 ? -6.861 4.663 -1.152 1.00 93.94 89 LEU A O 1
ATOM 702 N N . ASP A 1 90 ? -5.970 3.153 0.247 1.00 91.62 90 ASP A N 1
ATOM 703 C CA . ASP A 1 90 ? -5.191 4.114 1.026 1.00 91.62 90 ASP A CA 1
ATOM 704 C C . ASP A 1 90 ? -3.929 4.578 0.291 1.00 91.62 90 ASP A C 1
ATOM 706 O O . ASP A 1 90 ? -3.213 3.817 -0.358 1.00 91.62 90 ASP A O 1
ATOM 710 N N . GLY A 1 91 ? -3.576 5.851 0.462 1.00 85.62 91 GLY A N 1
ATOM 711 C CA . GLY A 1 91 ? -2.321 6.389 -0.064 1.00 85.62 91 GLY A CA 1
ATOM 712 C C . GLY A 1 91 ? -1.068 5.811 0.612 1.00 85.62 91 GLY A C 1
ATOM 713 O O . GLY A 1 91 ? 0.044 6.178 0.214 1.00 85.62 91 GLY A O 1
ATOM 714 N N . ASN A 1 92 ? -1.229 4.985 1.657 1.00 81.75 92 ASN A N 1
ATOM 715 C CA . ASN A 1 92 ? -0.196 4.302 2.442 1.00 81.75 92 ASN A CA 1
ATOM 716 C C . ASN A 1 92 ? 0.975 5.220 2.815 1.00 81.75 92 ASN A C 1
ATOM 718 O O . ASN A 1 92 ? 2.151 4.853 2.753 1.00 81.75 92 ASN A O 1
ATOM 722 N N . VAL A 1 93 ? 0.652 6.469 3.163 1.00 79.81 93 VAL A N 1
ATOM 723 C CA . VAL A 1 93 ? 1.617 7.469 3.651 1.00 79.81 93 VAL A CA 1
ATOM 724 C C . VAL A 1 93 ? 2.079 7.166 5.074 1.00 79.81 93 VAL A C 1
ATOM 726 O O . VAL A 1 93 ? 3.154 7.607 5.471 1.00 79.81 93 VAL A O 1
ATOM 729 N N . THR A 1 94 ? 1.296 6.389 5.820 1.00 83.00 94 THR A N 1
ATOM 730 C CA . THR A 1 94 ? 1.624 5.914 7.161 1.00 83.00 94 THR A CA 1
ATOM 731 C C . THR A 1 94 ? 1.505 4.396 7.221 1.00 83.00 94 THR A C 1
ATOM 733 O O . THR A 1 94 ? 1.000 3.742 6.313 1.00 83.00 94 THR A O 1
ATOM 736 N N . ASN A 1 95 ? 1.960 3.831 8.330 1.00 84.12 95 ASN A N 1
ATOM 737 C CA . ASN A 1 95 ? 1.886 2.407 8.621 1.00 84.12 95 ASN A CA 1
ATOM 738 C C . ASN A 1 95 ? 0.606 1.983 9.360 1.00 84.12 95 ASN A C 1
ATOM 740 O O . ASN A 1 95 ? 0.522 0.846 9.822 1.00 84.12 95 ASN A O 1
ATOM 744 N N . GLN A 1 96 ? -0.359 2.892 9.522 1.00 89.44 96 GLN A N 1
ATOM 745 C CA . GLN A 1 96 ? -1.510 2.717 10.412 1.00 89.44 96 GLN A CA 1
ATOM 746 C C . GLN A 1 96 ? -2.399 1.527 10.014 1.00 89.44 96 GLN A C 1
ATOM 748 O O . GLN A 1 96 ? -2.893 0.832 10.895 1.00 89.44 96 GLN A O 1
ATOM 753 N N . LEU A 1 97 ? -2.545 1.242 8.713 1.00 91.19 97 LEU A N 1
ATOM 754 C CA . LEU A 1 97 ? -3.304 0.081 8.225 1.00 91.19 97 LEU A CA 1
ATOM 755 C C . LEU A 1 97 ? -2.441 -1.179 8.089 1.00 91.19 97 LEU A C 1
ATOM 757 O O . LEU A 1 97 ? -2.859 -2.265 8.482 1.00 91.19 97 LEU A O 1
ATOM 761 N N . VAL A 1 98 ? -1.217 -1.045 7.570 1.00 91.69 98 VAL A N 1
ATOM 762 C CA . VAL A 1 98 ? -0.352 -2.204 7.288 1.00 91.69 98 VAL A CA 1
ATOM 763 C C . VAL A 1 98 ? 0.139 -2.879 8.570 1.00 91.69 98 VAL A C 1
ATOM 765 O O . VAL A 1 98 ? 0.192 -4.104 8.630 1.00 91.69 98 VAL A O 1
ATOM 768 N N . PHE A 1 99 ? 0.496 -2.116 9.609 1.00 88.44 99 PHE A N 1
ATOM 769 C CA . PHE A 1 99 ? 1.084 -2.699 10.821 1.00 88.44 99 PHE A CA 1
ATOM 770 C C . PHE A 1 99 ? 0.144 -3.660 11.552 1.00 88.44 99 PHE A C 1
ATOM 772 O O . PHE A 1 99 ? 0.567 -4.793 11.770 1.00 88.44 99 PHE A O 1
ATOM 779 N N . PRO A 1 100 ? -1.108 -3.290 11.887 1.00 88.19 100 PRO A N 1
ATOM 780 C CA . PRO A 1 100 ? -2.026 -4.226 12.533 1.00 88.19 100 PRO A CA 1
ATOM 781 C C . PRO A 1 100 ? -2.246 -5.503 11.710 1.00 88.19 100 PRO A C 1
ATOM 783 O O . PRO A 1 100 ? -2.317 -6.593 12.275 1.00 88.19 100 PRO A O 1
ATOM 786 N N . LEU A 1 101 ? -2.279 -5.388 10.375 1.00 91.75 101 LEU A N 1
ATOM 787 C CA . LEU A 1 101 ? -2.417 -6.534 9.474 1.00 91.75 101 LEU A CA 1
ATOM 788 C C . LEU A 1 101 ? -1.207 -7.462 9.534 1.00 91.75 101 LEU A C 1
ATOM 790 O O . LEU A 1 101 ? -1.375 -8.665 9.718 1.00 91.75 101 LEU A O 1
ATOM 794 N N . VAL A 1 102 ? 0.009 -6.920 9.439 1.00 89.62 102 VAL A N 1
ATOM 795 C CA . VAL A 1 102 ? 1.234 -7.723 9.560 1.00 89.62 102 VAL A CA 1
ATOM 796 C C . VAL A 1 102 ? 1.336 -8.360 10.945 1.00 89.62 102 VAL A C 1
ATOM 798 O O . VAL A 1 102 ? 1.689 -9.531 11.043 1.00 89.62 102 VAL A O 1
ATOM 801 N N . THR A 1 103 ? 0.989 -7.637 12.011 1.00 84.12 103 THR A N 1
ATOM 802 C CA . THR A 1 103 ? 1.033 -8.164 13.381 1.00 84.12 103 THR A CA 1
ATOM 803 C C . THR A 1 103 ? 0.028 -9.301 13.600 1.00 84.12 103 THR A C 1
ATOM 805 O O . THR A 1 103 ? 0.364 -10.296 14.236 1.00 84.12 103 THR A O 1
ATOM 808 N N . ALA A 1 104 ? -1.195 -9.197 13.072 1.00 86.06 104 ALA A N 1
ATOM 809 C CA . ALA A 1 104 ? -2.230 -10.208 13.297 1.00 86.06 104 ALA A CA 1
ATOM 810 C C . ALA A 1 104 ? -2.157 -11.411 12.342 1.00 86.06 104 ALA A C 1
ATOM 812 O O . ALA A 1 104 ? -2.487 -12.532 12.751 1.00 86.06 104 ALA A O 1
ATOM 813 N N . LEU A 1 105 ? -1.796 -11.165 11.075 1.00 88.31 105 LEU A N 1
ATOM 814 C CA . LEU A 1 105 ? -1.845 -12.134 9.971 1.00 88.31 105 LEU A CA 1
ATOM 815 C C . LEU A 1 105 ? -0.460 -12.657 9.562 1.00 88.31 105 LEU A C 1
ATOM 817 O O . LEU A 1 105 ? -0.375 -13.692 8.907 1.00 88.31 105 LEU A O 1
ATOM 821 N N . GLY A 1 106 ? 0.614 -11.955 9.927 1.00 86.75 106 GLY A N 1
ATOM 822 C CA . GLY A 1 106 ? 1.973 -12.213 9.456 1.00 86.75 106 GLY A CA 1
ATOM 823 C C . GLY A 1 106 ? 2.307 -11.485 8.149 1.00 86.75 106 GLY A C 1
ATOM 824 O O . GLY A 1 106 ? 1.432 -11.043 7.402 1.00 86.75 106 GLY A O 1
ATOM 825 N N . ARG A 1 107 ? 3.607 -11.371 7.846 1.00 88.88 107 ARG A N 1
ATOM 826 C CA . ARG A 1 107 ? 4.115 -10.661 6.655 1.00 88.88 107 ARG A CA 1
ATOM 827 C C . ARG A 1 107 ? 3.687 -11.322 5.348 1.00 88.88 107 ARG A C 1
ATOM 829 O O . ARG A 1 107 ? 3.223 -10.638 4.442 1.00 88.88 107 ARG A O 1
ATOM 836 N N . ARG A 1 108 ? 3.831 -12.648 5.252 1.00 92.06 108 ARG A N 1
ATOM 837 C CA . ARG A 1 108 ? 3.613 -13.403 4.009 1.00 92.06 108 ARG A CA 1
ATOM 838 C C . ARG A 1 108 ? 2.188 -13.259 3.454 1.00 92.06 108 ARG A C 1
ATOM 840 O O . ARG A 1 108 ? 2.075 -12.927 2.276 1.00 92.06 108 ARG A O 1
ATOM 847 N N . PRO A 1 109 ? 1.105 -13.457 4.236 1.00 93.50 109 PRO A N 1
ATOM 848 C CA . PRO A 1 109 ? -0.252 -13.270 3.717 1.00 93.50 109 PRO A CA 1
ATOM 849 C C . PRO A 1 109 ? -0.526 -11.834 3.259 1.00 93.50 109 PRO A C 1
ATOM 851 O O . PRO A 1 109 ? -1.161 -11.636 2.228 1.00 93.50 109 PRO A O 1
ATOM 854 N N . VAL A 1 110 ? -0.007 -10.840 3.987 1.00 94.88 110 VAL A N 1
ATOM 855 C CA . VAL A 1 110 ? -0.171 -9.422 3.635 1.00 94.88 110 VAL A CA 1
ATOM 856 C C . VAL A 1 110 ? 0.587 -9.082 2.351 1.00 94.88 110 VAL A C 1
ATOM 858 O O . VAL A 1 110 ? 0.029 -8.438 1.468 1.00 94.88 110 VAL A O 1
ATOM 861 N N . LEU A 1 111 ? 1.834 -9.541 2.210 1.00 95.00 111 LEU A N 1
ATOM 862 C CA . LEU A 1 111 ? 2.641 -9.272 1.021 1.00 95.00 111 LEU A CA 1
ATOM 863 C C . LEU A 1 111 ? 2.063 -9.945 -0.229 1.00 95.00 111 LEU A C 1
ATOM 865 O O . LEU A 1 111 ? 1.993 -9.298 -1.267 1.00 95.00 111 LEU A O 1
ATOM 869 N N . ARG A 1 112 ? 1.574 -11.188 -0.123 1.00 96.62 112 ARG A N 1
ATOM 870 C CA . ARG A 1 112 ? 0.862 -11.862 -1.226 1.00 96.62 112 ARG A CA 1
ATOM 871 C C . ARG A 1 112 ? -0.361 -11.077 -1.682 1.00 96.62 112 ARG A C 1
ATOM 873 O O . ARG A 1 112 ? -0.504 -10.812 -2.867 1.00 96.62 112 ARG A O 1
ATOM 880 N N . TYR A 1 113 ? -1.186 -10.628 -0.735 1.00 97.69 113 TYR A N 1
ATOM 881 C CA . TYR A 1 113 ? -2.337 -9.792 -1.062 1.00 97.69 113 TYR A CA 1
ATOM 882 C C . TYR A 1 113 ? -1.925 -8.505 -1.794 1.00 97.69 113 TYR A C 1
ATOM 884 O O . TYR A 1 113 ? -2.564 -8.105 -2.765 1.00 97.69 113 TYR A O 1
ATOM 892 N N . ILE A 1 114 ? -0.848 -7.852 -1.345 1.00 97.00 114 ILE A N 1
ATOM 893 C CA . ILE A 1 114 ? -0.331 -6.648 -2.000 1.00 97.00 114 ILE A CA 1
ATOM 894 C C . ILE A 1 114 ? 0.122 -6.954 -3.434 1.00 97.00 114 ILE A C 1
ATOM 896 O O . ILE A 1 114 ? -0.226 -6.197 -4.336 1.00 97.00 114 ILE A O 1
ATOM 900 N N . ILE A 1 115 ? 0.851 -8.052 -3.658 1.00 97.25 115 ILE A N 1
ATOM 901 C CA . ILE A 1 115 ? 1.279 -8.494 -4.996 1.00 97.25 115 ILE A CA 1
ATOM 902 C C . ILE A 1 115 ? 0.063 -8.678 -5.915 1.00 97.25 115 ILE A C 1
ATOM 904 O O . ILE A 1 115 ? 0.023 -8.097 -7.003 1.00 97.25 115 ILE A O 1
ATOM 908 N N . ASP A 1 116 ? -0.962 -9.397 -5.448 1.00 97.38 116 ASP A N 1
ATOM 909 C CA . ASP A 1 116 ? -2.203 -9.611 -6.200 1.00 97.38 116 ASP A CA 1
ATOM 910 C C . ASP A 1 116 ? -2.896 -8.279 -6.538 1.00 97.38 116 ASP A C 1
ATOM 912 O O . ASP A 1 116 ? -3.297 -8.042 -7.682 1.00 97.38 116 ASP A O 1
ATOM 916 N N . ALA A 1 117 ? -2.984 -7.364 -5.566 1.00 96.38 117 ALA A N 1
ATOM 917 C CA . ALA A 1 117 ? -3.599 -6.052 -5.747 1.00 96.38 117 ALA A CA 1
ATOM 918 C C . ALA A 1 117 ? -2.845 -5.175 -6.766 1.00 96.38 117 ALA A C 1
ATOM 920 O O . ALA A 1 117 ? -3.480 -4.461 -7.549 1.00 96.38 117 ALA A O 1
ATOM 921 N N . VAL A 1 118 ? -1.509 -5.258 -6.813 1.00 97.06 118 VAL A N 1
ATOM 922 C CA . VAL A 1 118 ? -0.687 -4.597 -7.845 1.00 97.06 118 VAL A CA 1
ATOM 923 C C . VAL A 1 118 ? -0.970 -5.176 -9.235 1.00 97.06 118 VAL A C 1
ATOM 925 O O . VAL A 1 118 ? -0.988 -4.434 -10.216 1.00 97.06 118 VAL A O 1
ATOM 928 N N . GLY A 1 119 ? -1.230 -6.481 -9.339 1.00 93.88 119 GLY A N 1
ATOM 929 C CA . GLY A 1 119 ? -1.530 -7.136 -10.614 1.00 93.88 119 GLY A CA 1
ATOM 930 C C . GLY A 1 119 ? -2.933 -6.852 -11.163 1.00 93.88 119 GLY A C 1
ATOM 931 O O . GLY A 1 119 ? -3.120 -6.841 -12.382 1.00 93.88 119 GLY A O 1
ATOM 932 N N . GLN A 1 120 ? -3.918 -6.616 -10.288 1.00 91.75 120 GLN A N 1
ATOM 933 C CA . GLN A 1 120 ? -5.343 -6.681 -10.651 1.00 91.75 120 GLN A CA 1
ATOM 934 C C . GLN A 1 120 ? -6.112 -5.357 -10.509 1.00 91.75 120 GLN A C 1
ATOM 936 O O . GLN A 1 120 ? -7.128 -5.183 -11.177 1.00 91.75 120 GLN A O 1
ATOM 941 N N . GLY A 1 121 ? -5.650 -4.410 -9.685 1.00 86.75 121 GLY A N 1
ATOM 942 C CA . GLY A 1 121 ? -6.386 -3.167 -9.409 1.00 86.75 121 GLY A CA 1
ATOM 943 C C . GLY A 1 121 ? -6.418 -2.162 -10.570 1.00 86.75 121 GLY A C 1
ATOM 944 O O . GLY A 1 121 ? -5.719 -2.315 -11.573 1.00 86.75 121 GLY A O 1
ATOM 945 N N . GLY A 1 122 ? -7.187 -1.081 -10.417 1.00 92.00 122 GLY A N 1
ATOM 946 C CA . GLY A 1 122 ? -7.047 0.116 -11.261 1.00 92.00 122 GLY A CA 1
ATOM 947 C C . GLY A 1 122 ? -5.721 0.848 -10.999 1.00 92.00 122 GLY A C 1
ATOM 948 O O . GLY A 1 122 ? -5.080 0.619 -9.975 1.00 92.00 122 GLY A O 1
ATOM 949 N N . TRP A 1 123 ? -5.292 1.760 -11.880 1.00 94.25 123 TRP A N 1
ATOM 950 C CA . TRP A 1 123 ? -3.968 2.401 -11.756 1.00 94.25 123 TRP A CA 1
ATOM 951 C C . TRP A 1 123 ? -3.664 3.018 -10.376 1.00 94.25 123 TRP A C 1
ATOM 953 O O . TRP A 1 123 ? -2.589 2.732 -9.836 1.00 94.25 123 TRP A O 1
ATOM 963 N N . PRO A 1 124 ? -4.576 3.786 -9.740 1.00 93.31 124 PRO A N 1
ATOM 964 C CA . PRO A 1 124 ? -4.337 4.306 -8.393 1.00 93.31 124 PRO A CA 1
ATOM 965 C C . PRO A 1 124 ? -4.179 3.198 -7.348 1.00 93.31 124 PRO A C 1
ATOM 967 O O . PRO A 1 124 ? -3.311 3.290 -6.483 1.00 93.31 124 PRO A O 1
ATOM 970 N N . GLN A 1 125 ? -4.972 2.130 -7.467 1.00 94.94 125 GLN A N 1
ATOM 971 C CA . GLN A 1 125 ? -4.945 0.988 -6.557 1.00 94.94 125 GLN A CA 1
ATOM 972 C C . GLN A 1 125 ? -3.632 0.219 -6.643 1.00 94.94 125 GLN A C 1
ATOM 974 O O . GLN A 1 125 ? -3.049 -0.104 -5.611 1.00 94.94 125 GLN A O 1
ATOM 979 N N . ARG A 1 126 ? -3.122 -0.004 -7.861 1.00 96.50 126 ARG A N 1
ATOM 980 C CA . ARG A 1 126 ? -1.813 -0.637 -8.070 1.00 96.50 126 ARG A CA 1
ATOM 981 C C . ARG A 1 126 ? -0.699 0.183 -7.428 1.00 96.50 126 ARG A C 1
ATOM 983 O O . ARG A 1 126 ? 0.097 -0.348 -6.662 1.00 96.50 126 ARG A O 1
ATOM 990 N N . ALA A 1 127 ? -0.685 1.493 -7.678 1.00 94.81 127 ALA A N 1
ATOM 991 C CA . ALA A 1 127 ? 0.307 2.403 -7.113 1.00 94.81 127 ALA A CA 1
ATOM 992 C C . ALA A 1 127 ? 0.274 2.444 -5.575 1.00 94.81 127 ALA A C 1
ATOM 994 O O . ALA A 1 127 ? 1.319 2.422 -4.921 1.00 94.81 127 ALA A O 1
ATOM 995 N N . ASN A 1 128 ? -0.925 2.490 -4.998 1.00 94.31 128 ASN A N 1
ATOM 996 C CA . ASN A 1 128 ? -1.138 2.464 -3.556 1.00 94.31 128 ASN A CA 1
ATOM 997 C C . ASN A 1 128 ? -0.717 1.123 -2.937 1.00 94.31 128 ASN A C 1
ATOM 999 O O . ASN A 1 128 ? -0.003 1.123 -1.934 1.00 94.31 128 ASN A O 1
ATOM 1003 N N . ALA A 1 129 ? -1.072 -0.004 -3.562 1.00 96.00 129 ALA A N 1
ATOM 1004 C CA . ALA A 1 129 ? -0.666 -1.337 -3.126 1.00 96.00 129 ALA A CA 1
ATOM 1005 C C . ALA A 1 129 ? 0.864 -1.500 -3.154 1.00 96.00 129 ALA A C 1
ATOM 1007 O O . ALA A 1 129 ? 1.455 -1.854 -2.133 1.00 96.00 129 ALA A O 1
ATOM 1008 N N . SER A 1 130 ? 1.533 -1.132 -4.254 1.00 94.94 130 SER A N 1
ATOM 1009 C CA . SER A 1 130 ? 3.004 -1.132 -4.335 1.00 94.94 130 SER A CA 1
ATOM 1010 C C . SER A 1 130 ? 3.631 -0.309 -3.206 1.00 94.94 130 SER A C 1
ATOM 1012 O O . SER A 1 130 ? 4.622 -0.708 -2.594 1.00 94.94 130 SER A O 1
ATOM 1014 N N . LYS A 1 131 ? 3.033 0.836 -2.863 1.00 92.31 131 LYS A N 1
ATOM 1015 C CA . LYS A 1 131 ? 3.512 1.669 -1.759 1.00 92.31 131 LYS A CA 1
ATOM 1016 C C . LYS A 1 131 ? 3.273 1.034 -0.384 1.00 92.31 131 LYS A C 1
ATOM 1018 O O . LYS A 1 131 ? 4.137 1.159 0.483 1.00 92.31 131 LYS A O 1
ATOM 1023 N N . ALA A 1 132 ? 2.163 0.320 -0.184 1.00 93.56 132 ALA A N 1
ATOM 1024 C CA . ALA A 1 132 ? 1.868 -0.396 1.060 1.00 93.56 132 ALA A CA 1
ATOM 1025 C C . ALA A 1 132 ? 2.976 -1.396 1.435 1.00 93.56 132 ALA A C 1
ATOM 1027 O O . ALA A 1 132 ? 3.314 -1.528 2.616 1.00 93.56 132 ALA A O 1
ATOM 1028 N N . ALA A 1 133 ? 3.609 -2.030 0.439 1.00 92.88 133 ALA A N 1
ATOM 1029 C CA . ALA A 1 133 ? 4.706 -2.973 0.656 1.00 92.88 133 ALA A CA 1
ATOM 1030 C C . ALA A 1 133 ? 5.895 -2.367 1.426 1.00 92.88 133 ALA A C 1
ATOM 1032 O O . ALA A 1 133 ? 6.575 -3.095 2.146 1.00 92.88 133 ALA A O 1
ATOM 1033 N N . TYR A 1 134 ? 6.090 -1.037 1.383 1.00 87.75 134 TYR A N 1
ATOM 1034 C CA . TYR A 1 134 ? 7.106 -0.325 2.179 1.00 87.75 134 TYR A CA 1
ATOM 1035 C C . TYR A 1 134 ? 7.038 -0.659 3.666 1.00 87.75 134 TYR A C 1
ATOM 1037 O O . TYR A 1 134 ? 8.057 -0.715 4.362 1.00 87.75 134 TYR A O 1
ATOM 1045 N N . TRP A 1 135 ? 5.819 -0.832 4.167 1.00 87.81 135 TRP A N 1
ATOM 1046 C CA . TRP A 1 135 ? 5.550 -0.985 5.585 1.00 87.81 135 TRP A CA 1
ATOM 1047 C C . TRP A 1 135 ? 5.624 -2.438 6.047 1.00 87.81 135 TRP A C 1
ATOM 1049 O O . TRP A 1 135 ? 5.804 -2.664 7.241 1.00 87.81 135 TRP A O 1
ATOM 1059 N N . VAL A 1 136 ? 5.565 -3.411 5.134 1.00 87.69 136 VAL A N 1
ATOM 1060 C CA . VAL A 1 136 ? 5.618 -4.844 5.464 1.00 87.69 136 VAL A CA 1
ATOM 1061 C C . VAL A 1 136 ? 6.902 -5.228 6.217 1.00 87.69 136 VAL A C 1
ATOM 1063 O O . VAL A 1 136 ? 6.789 -5.743 7.332 1.00 87.69 136 VAL A O 1
ATOM 1066 N N . PRO A 1 137 ? 8.122 -4.921 5.722 1.00 75.12 137 PRO A N 1
ATOM 1067 C CA . PRO A 1 137 ? 9.351 -5.267 6.436 1.00 75.12 137 PRO A CA 1
ATOM 1068 C C . PRO A 1 137 ? 9.570 -4.398 7.682 1.00 75.12 137 PRO A C 1
ATOM 1070 O O . PRO A 1 137 ? 10.353 -4.749 8.563 1.00 75.12 137 PRO A O 1
ATOM 1073 N N . LYS A 1 138 ? 8.877 -3.255 7.770 1.00 69.81 138 LYS A N 1
ATOM 1074 C CA . LYS A 1 138 ? 8.985 -2.291 8.875 1.00 69.81 138 LYS A CA 1
ATOM 1075 C C . LYS A 1 138 ? 8.013 -2.567 10.013 1.00 69.81 138 LYS A C 1
ATOM 1077 O O . LYS A 1 138 ? 8.160 -1.942 11.065 1.00 69.81 138 LYS A O 1
ATOM 1082 N N . GLY A 1 139 ? 7.040 -3.457 9.805 1.00 59.75 139 GLY A N 1
ATOM 1083 C CA . GLY A 1 139 ? 6.122 -3.909 10.843 1.00 59.75 139 GLY A CA 1
ATOM 1084 C C . GLY A 1 139 ? 6.899 -4.389 12.066 1.00 59.75 139 GLY A C 1
ATOM 1085 O O . GLY A 1 139 ? 8.009 -4.909 11.907 1.00 59.75 139 GLY A O 1
ATOM 1086 N N . PRO A 1 140 ? 6.376 -4.194 13.287 1.00 55.94 140 PRO A N 1
ATOM 1087 C CA . PRO A 1 140 ? 7.064 -4.650 14.480 1.00 55.94 140 PRO A CA 1
ATOM 1088 C C . PRO A 1 140 ? 7.185 -6.178 14.421 1.00 55.94 140 PRO A C 1
ATOM 1090 O O . PRO A 1 140 ? 6.248 -6.900 14.727 1.00 55.94 140 PRO A O 1
ATOM 1093 N N . SER A 1 141 ? 8.355 -6.673 14.010 1.00 53.25 141 SER A N 1
ATOM 1094 C CA . SER A 1 141 ? 8.825 -8.028 14.326 1.00 53.25 141 SER A CA 1
ATOM 1095 C C . SER A 1 141 ? 9.302 -8.123 15.772 1.00 53.25 141 SER A C 1
ATOM 1097 O O . SER A 1 141 ? 9.660 -9.204 16.209 1.00 53.25 141 SER A O 1
ATOM 1099 N N . VAL A 1 142 ? 9.320 -7.003 16.500 1.00 55.91 142 VAL A N 1
ATOM 1100 C CA . VAL A 1 142 ? 9.900 -6.893 17.833 1.00 55.91 142 VAL A CA 1
ATOM 1101 C C . VAL A 1 142 ? 8.787 -6.968 18.890 1.00 55.91 142 VAL A C 1
ATOM 1103 O O . VAL A 1 142 ? 8.008 -6.014 19.003 1.00 55.91 142 VAL A O 1
ATOM 1106 N N . PRO A 1 143 ? 8.701 -8.051 19.687 1.00 56.69 143 PRO A N 1
ATOM 1107 C CA . PRO A 1 143 ? 7.888 -8.099 20.898 1.00 56.69 143 PRO A CA 1
ATOM 1108 C C . PRO A 1 143 ? 8.193 -6.898 21.804 1.00 56.69 143 PRO A C 1
ATOM 1110 O O . PRO A 1 143 ? 9.349 -6.502 21.959 1.00 56.69 143 PRO A O 1
ATOM 1113 N N . GLY A 1 144 ? 7.155 -6.283 22.373 1.00 62.44 144 GLY A N 1
ATOM 1114 C CA . GLY A 1 144 ? 7.295 -5.097 23.227 1.00 62.44 144 GLY A CA 1
ATOM 1115 C C . GLY A 1 144 ? 7.511 -3.773 22.479 1.00 62.44 144 GLY A C 1
ATOM 1116 O O . GLY A 1 144 ? 7.804 -2.755 23.106 1.00 62.44 144 GLY A O 1
ATOM 1117 N N . TRP A 1 145 ? 7.350 -3.729 21.147 1.00 67.94 145 TRP A N 1
ATOM 1118 C CA . TRP A 1 145 ? 7.363 -2.462 20.393 1.00 67.94 145 TRP A CA 1
ATOM 1119 C C . TRP A 1 145 ? 6.294 -1.474 20.887 1.00 67.94 145 TRP A C 1
ATOM 1121 O O . TRP A 1 145 ? 6.547 -0.273 20.978 1.00 67.94 145 TRP A O 1
ATOM 1131 N N . GLU A 1 146 ? 5.098 -1.963 21.218 1.00 65.62 146 GLU A N 1
ATOM 1132 C CA . GLU A 1 146 ? 4.026 -1.117 21.751 1.00 65.62 146 GLU A CA 1
ATOM 1133 C C . GLU A 1 146 ? 4.326 -0.640 23.168 1.00 65.62 146 GLU A C 1
ATOM 1135 O O . GLU A 1 146 ? 4.159 0.542 23.446 1.00 65.62 146 GLU A O 1
ATOM 1140 N N . GLU A 1 147 ? 4.872 -1.503 24.025 1.00 70.88 147 GLU A N 1
ATOM 1141 C CA . GLU A 1 147 ? 5.332 -1.131 25.369 1.00 70.88 147 GLU A CA 1
ATOM 1142 C C . GLU A 1 147 ? 6.412 -0.050 25.307 1.00 70.88 147 GLU A C 1
ATOM 1144 O O . GLU A 1 147 ? 6.392 0.898 26.089 1.00 70.88 147 GLU A O 1
ATOM 1149 N N . LEU A 1 148 ? 7.329 -0.149 24.341 1.00 76.38 148 LEU A N 1
ATOM 1150 C CA . LEU A 1 148 ? 8.340 0.869 24.066 1.00 76.38 148 LEU A CA 1
ATOM 1151 C C . LEU A 1 148 ? 7.716 2.196 23.637 1.00 76.38 148 LEU A C 1
ATOM 1153 O O . LEU A 1 148 ? 8.099 3.246 24.147 1.00 76.38 148 LEU A O 1
ATOM 1157 N N . PHE A 1 149 ? 6.755 2.161 22.713 1.00 70.06 149 PHE A N 1
ATOM 1158 C CA . PHE A 1 149 ? 6.077 3.368 22.248 1.00 70.06 149 PHE A CA 1
ATOM 1159 C C . PHE A 1 149 ? 5.271 4.037 23.368 1.00 70.06 149 PHE A C 1
ATOM 1161 O O . PHE A 1 149 ? 5.371 5.248 23.552 1.00 70.06 149 PHE A O 1
ATOM 1168 N N . VAL A 1 150 ? 4.524 3.247 24.144 1.00 72.31 150 VAL A N 1
ATOM 1169 C CA . VAL A 1 150 ? 3.787 3.692 25.334 1.00 72.31 150 VAL A CA 1
ATOM 1170 C C . VAL A 1 150 ? 4.747 4.286 26.364 1.00 72.31 150 VAL A C 1
ATOM 1172 O O . VAL A 1 150 ? 4.522 5.402 26.816 1.00 72.31 150 VAL A O 1
ATOM 1175 N N . SER A 1 151 ? 5.869 3.621 26.649 1.00 79.25 151 SER A N 1
ATOM 1176 C CA . SER A 1 151 ? 6.875 4.120 27.597 1.00 79.25 151 SER A CA 1
ATOM 1177 C C . SER A 1 151 ? 7.476 5.459 27.167 1.00 79.25 151 SER A C 1
ATOM 1179 O O . SER A 1 151 ? 7.722 6.314 28.011 1.00 79.25 151 SER A O 1
ATOM 1181 N N . VAL A 1 152 ? 7.702 5.670 25.865 1.00 82.25 152 VAL A N 1
ATOM 1182 C CA . VAL A 1 152 ? 8.183 6.962 25.345 1.00 82.25 152 VAL A CA 1
ATOM 1183 C C . VAL A 1 152 ? 7.110 8.038 25.445 1.00 82.25 152 VAL A C 1
ATOM 1185 O O . VAL A 1 152 ? 7.391 9.145 25.896 1.00 82.25 152 VAL A O 1
ATOM 1188 N N . ARG A 1 153 ? 5.882 7.719 25.027 1.00 80.50 153 ARG A N 1
ATOM 1189 C CA . ARG A 1 153 ? 4.748 8.649 25.062 1.00 80.50 153 ARG A CA 1
ATOM 1190 C C . ARG A 1 153 ? 4.443 9.109 26.488 1.00 80.50 153 ARG A C 1
ATOM 1192 O O . ARG A 1 153 ? 4.209 10.292 26.699 1.00 80.50 153 ARG A O 1
ATOM 1199 N N . ASP A 1 154 ? 4.478 8.185 27.440 1.00 87.12 154 ASP A N 1
ATOM 1200 C CA . ASP A 1 154 ? 4.130 8.436 28.839 1.00 87.12 154 ASP A CA 1
ATOM 1201 C C . ASP A 1 154 ? 5.330 8.987 29.640 1.00 87.12 154 ASP A C 1
ATOM 1203 O O . ASP A 1 154 ? 5.247 9.164 30.852 1.00 87.12 154 ASP A O 1
ATOM 1207 N N . GLY A 1 155 ? 6.464 9.261 28.979 1.00 86.12 155 GLY A N 1
ATOM 1208 C CA . GLY A 1 155 ? 7.664 9.837 29.597 1.00 86.12 155 GLY A CA 1
ATOM 1209 C C . GLY A 1 155 ? 8.454 8.876 30.493 1.00 86.12 155 GLY A C 1
ATOM 1210 O O . GLY A 1 155 ? 9.432 9.284 31.112 1.00 86.12 155 GLY A O 1
ATOM 1211 N N . VAL A 1 156 ? 8.066 7.600 30.542 1.00 90.88 156 VAL A N 1
ATOM 1212 C CA . VAL A 1 156 ? 8.735 6.534 31.307 1.00 90.88 156 VAL A CA 1
ATOM 1213 C C . VAL A 1 156 ? 10.106 6.189 30.711 1.00 90.88 156 VAL A C 1
ATOM 1215 O O . VAL A 1 156 ? 11.012 5.764 31.424 1.00 90.88 156 VAL A O 1
ATOM 1218 N N . MET A 1 157 ? 10.278 6.367 29.399 1.00 90.50 157 MET A N 1
ATOM 1219 C CA . MET A 1 157 ? 11.512 6.070 28.675 1.00 90.50 157 MET A CA 1
ATOM 1220 C C . MET A 1 157 ? 11.875 7.210 27.724 1.00 90.50 157 MET A C 1
ATOM 1222 O O . MET A 1 157 ? 11.018 7.741 27.021 1.00 90.50 157 MET A O 1
ATOM 1226 N N . SER A 1 158 ? 13.159 7.562 27.631 1.00 91.75 158 SER A N 1
ATOM 1227 C CA . SER A 1 158 ? 13.594 8.546 26.640 1.00 91.75 158 SER A CA 1
ATOM 1228 C C . SER A 1 158 ? 13.536 7.974 25.214 1.00 91.75 158 SER A C 1
ATOM 1230 O O . SER A 1 158 ? 13.690 6.771 24.983 1.00 91.75 158 SER A O 1
ATOM 1232 N N . VAL A 1 159 ? 13.389 8.846 24.210 1.00 79.12 159 VAL A N 1
ATOM 1233 C CA . VAL A 1 159 ? 13.477 8.448 22.789 1.00 79.12 159 VAL A CA 1
ATOM 1234 C C . VAL A 1 159 ? 14.827 7.787 22.477 1.00 79.12 159 VAL A C 1
ATOM 1236 O O . VAL A 1 159 ? 14.898 6.872 21.652 1.00 79.12 159 VAL A O 1
ATOM 1239 N N . ALA A 1 160 ? 15.906 8.244 23.121 1.00 85.19 160 ALA A N 1
ATOM 1240 C CA . ALA A 1 160 ? 17.242 7.686 22.941 1.00 85.19 160 ALA A CA 1
ATOM 1241 C C . ALA A 1 160 ? 17.321 6.242 23.463 1.00 85.19 160 ALA A C 1
ATOM 1243 O O . ALA A 1 160 ? 17.798 5.361 22.742 1.00 85.19 160 ALA A O 1
ATOM 1244 N N . ASP A 1 161 ? 16.771 5.980 24.650 1.00 87.00 161 ASP A N 1
ATOM 1245 C CA . ASP A 1 161 ? 16.747 4.647 25.260 1.00 87.00 161 ASP A CA 1
ATOM 1246 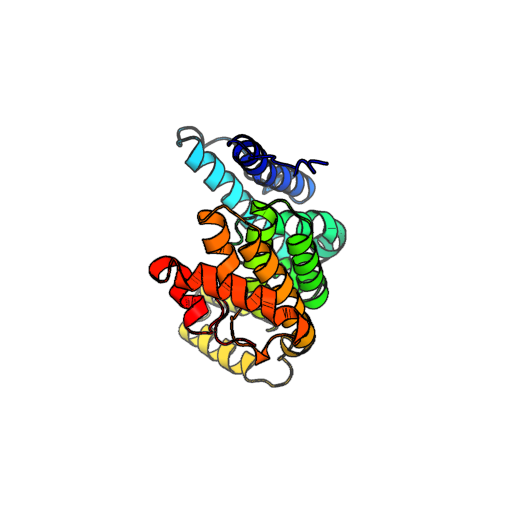C C . ASP A 1 161 ? 15.866 3.680 24.472 1.00 87.00 161 ASP A C 1
ATOM 1248 O O . ASP A 1 161 ? 16.266 2.542 24.215 1.00 87.00 161 ASP A O 1
ATOM 1252 N N . ALA A 1 162 ? 14.710 4.144 23.988 1.00 80.88 162 ALA A N 1
ATOM 1253 C CA . ALA A 1 162 ? 13.852 3.344 23.123 1.00 80.88 162 ALA A CA 1
ATOM 1254 C C . ALA A 1 162 ? 14.569 2.959 21.822 1.00 80.88 162 ALA A C 1
ATOM 1256 O O . ALA A 1 162 ? 14.549 1.795 21.421 1.00 80.88 162 ALA A O 1
ATOM 1257 N N . ARG A 1 163 ? 15.283 3.898 21.183 1.00 79.94 163 ARG A N 1
ATOM 1258 C CA . ARG A 1 163 ? 16.107 3.604 19.996 1.00 79.94 163 ARG A CA 1
ATOM 1259 C C . ARG A 1 163 ? 17.216 2.600 20.305 1.00 79.94 163 ARG A C 1
ATOM 1261 O O . ARG A 1 163 ? 17.451 1.702 19.496 1.00 79.94 163 ARG A O 1
ATOM 1268 N N . ALA A 1 164 ? 17.887 2.728 21.447 1.00 83.62 164 ALA A N 1
ATOM 1269 C CA . ALA A 1 164 ? 18.936 1.801 21.861 1.00 83.62 164 ALA A CA 1
ATOM 1270 C C . ALA A 1 164 ? 18.381 0.389 22.121 1.00 83.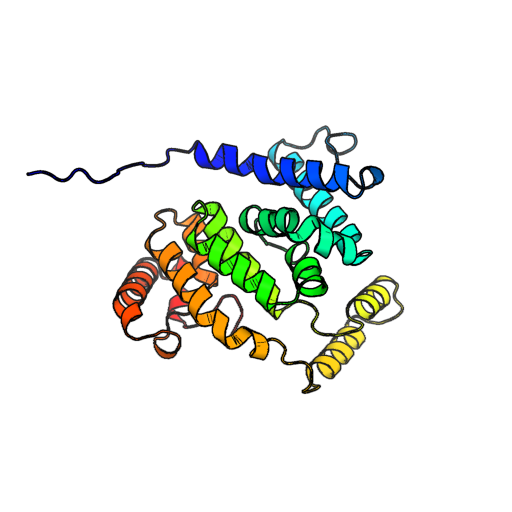62 164 ALA A C 1
ATOM 1272 O O . ALA A 1 164 ? 18.935 -0.590 21.617 1.00 83.62 164 ALA A O 1
ATOM 1273 N N . LYS A 1 165 ? 17.252 0.277 22.831 1.00 81.50 165 LYS A N 1
ATOM 1274 C CA . LYS A 1 165 ? 16.568 -0.998 23.091 1.00 81.50 165 LYS A CA 1
ATOM 1275 C C . LYS A 1 165 ? 16.087 -1.650 21.793 1.00 81.50 165 LYS A C 1
ATOM 1277 O O . LYS A 1 165 ? 16.325 -2.836 21.594 1.00 81.50 165 LYS A O 1
ATOM 1282 N N . LEU A 1 166 ? 15.531 -0.878 20.859 1.00 74.69 166 LEU A N 1
ATOM 1283 C CA . LEU A 1 166 ? 15.147 -1.378 19.534 1.00 74.69 166 LEU A CA 1
ATOM 1284 C C . LEU A 1 166 ? 16.327 -1.886 18.712 1.00 74.69 166 LEU A C 1
ATOM 1286 O O . LEU A 1 166 ? 16.206 -2.918 18.059 1.00 74.69 166 LEU A O 1
ATOM 1290 N N . ARG A 1 167 ? 17.469 -1.189 18.739 1.00 75.88 167 ARG A N 1
ATOM 1291 C CA . ARG A 1 167 ? 18.688 -1.666 18.070 1.00 75.88 167 ARG A CA 1
ATOM 1292 C C . ARG A 1 167 ? 19.149 -3.003 18.640 1.00 75.88 167 ARG A C 1
ATOM 1294 O O . ARG A 1 167 ? 19.500 -3.881 17.866 1.00 75.88 167 ARG A O 1
ATOM 1301 N N . ARG A 1 168 ? 19.103 -3.172 19.966 1.00 75.31 168 ARG A N 1
ATOM 1302 C CA . ARG A 1 168 ? 19.456 -4.440 20.626 1.00 75.31 168 ARG A CA 1
ATOM 1303 C C . ARG A 1 168 ? 18.491 -5.565 20.265 1.00 75.31 168 ARG A C 1
ATOM 1305 O O . ARG A 1 168 ? 18.951 -6.643 19.923 1.00 75.31 168 ARG A O 1
ATOM 1312 N N . LEU A 1 169 ? 17.185 -5.299 20.289 1.00 69.44 169 LEU A N 1
ATOM 1313 C CA . LEU A 1 169 ? 16.166 -6.291 19.931 1.00 69.44 169 LEU A CA 1
ATOM 1314 C C . LEU A 1 169 ? 16.282 -6.723 18.462 1.00 69.44 169 LEU A C 1
ATOM 1316 O O . LEU A 1 169 ? 16.194 -7.903 18.164 1.00 69.44 169 LEU A O 1
ATOM 1320 N N . ARG A 1 170 ? 16.585 -5.788 17.553 1.00 65.38 170 ARG A N 1
ATOM 1321 C CA . ARG A 1 170 ? 16.840 -6.090 16.133 1.00 65.38 170 ARG A CA 1
ATOM 1322 C C . ARG A 1 170 ? 18.168 -6.797 15.865 1.00 65.38 170 ARG A C 1
ATOM 1324 O O . ARG A 1 170 ? 18.314 -7.399 14.812 1.00 65.38 170 ARG A O 1
ATOM 1331 N N . ALA A 1 171 ? 19.138 -6.683 16.769 1.00 63.12 171 ALA A N 1
ATOM 1332 C CA . ALA A 1 171 ? 20.425 -7.364 16.660 1.00 63.12 171 ALA A CA 1
ATOM 1333 C C . ALA A 1 171 ? 20.362 -8.827 17.135 1.00 63.12 171 ALA A C 1
ATOM 1335 O O . ALA A 1 171 ? 21.368 -9.529 17.056 1.00 63.12 171 ALA A O 1
ATOM 1336 N N . GLN A 1 172 ? 19.210 -9.291 17.639 1.00 58.25 172 GLN A N 1
ATOM 1337 C CA . GLN A 1 172 ? 19.015 -10.693 17.992 1.00 58.25 172 GLN A CA 1
ATOM 1338 C C . GLN A 1 172 ? 18.652 -11.508 16.732 1.00 58.25 172 GLN A C 1
ATOM 1340 O O . GLN A 1 172 ? 17.707 -11.149 16.028 1.00 58.25 172 GLN A O 1
ATOM 1345 N N . PRO A 1 173 ? 19.385 -12.598 16.436 1.00 46.69 173 PRO A N 1
ATOM 1346 C CA . PRO A 1 173 ? 19.267 -13.354 15.183 1.00 46.69 173 PRO A CA 1
ATOM 1347 C C . PRO A 1 173 ? 17.950 -14.130 15.014 1.00 46.69 173 PRO A C 1
ATOM 1349 O O . PRO A 1 173 ? 17.661 -14.599 13.923 1.00 46.69 173 PRO A O 1
ATOM 1352 N N . GLU A 1 174 ? 17.111 -14.228 16.047 1.00 45.25 174 GLU A N 1
ATOM 1353 C CA . GLU A 1 174 ? 15.812 -14.920 15.978 1.00 45.25 174 GLU A CA 1
ATOM 1354 C C . GLU A 1 174 ? 14.702 -14.089 15.296 1.00 45.25 174 GLU A C 1
ATOM 1356 O O . GLU A 1 174 ? 13.546 -14.504 15.255 1.00 45.25 174 GLU A O 1
ATOM 1361 N N . GLN A 1 175 ? 15.027 -12.905 14.759 1.00 46.16 175 GLN A N 1
ATOM 1362 C CA . GLN A 1 175 ? 14.042 -11.930 14.277 1.00 46.16 175 GLN A CA 1
ATOM 1363 C C . GLN A 1 175 ? 14.259 -11.409 12.849 1.00 46.16 175 GLN A C 1
ATOM 1365 O O . GLN A 1 175 ? 13.703 -10.365 12.489 1.00 46.16 175 GLN A O 1
ATOM 1370 N N . THR A 1 176 ? 14.982 -12.133 11.990 1.00 49.22 176 THR A N 1
ATOM 1371 C CA . THR A 1 176 ? 14.971 -11.864 10.540 1.00 49.22 176 THR A CA 1
ATOM 1372 C C . THR A 1 176 ? 13.762 -12.508 9.851 1.00 49.22 176 THR A C 1
ATOM 1374 O O . THR A 1 176 ? 13.865 -13.233 8.874 1.00 49.22 176 THR A O 1
ATOM 1377 N N . ASP A 1 177 ? 12.554 -12.157 10.300 1.00 57.59 177 ASP A N 1
ATOM 1378 C CA . ASP A 1 177 ? 11.289 -12.533 9.638 1.00 57.59 177 ASP A CA 1
ATOM 1379 C C . ASP A 1 177 ? 11.120 -11.854 8.250 1.00 57.59 177 ASP A C 1
ATOM 1381 O O . ASP A 1 177 ? 10.170 -12.113 7.515 1.00 57.59 177 ASP A O 1
ATOM 1385 N N . ASN A 1 178 ? 12.057 -10.974 7.866 1.00 58.09 178 ASN A N 1
ATOM 1386 C CA . ASN A 1 178 ? 12.185 -10.487 6.490 1.00 58.09 178 ASN A CA 1
ATOM 1387 C C . ASN A 1 178 ? 12.763 -11.558 5.552 1.00 58.09 178 ASN A C 1
ATOM 1389 O O . ASN A 1 178 ? 12.329 -11.614 4.403 1.00 58.09 178 ASN A O 1
ATOM 1393 N N . ASP A 1 179 ? 13.650 -12.438 6.035 1.00 59.50 179 ASP A N 1
ATOM 1394 C CA . ASP A 1 179 ? 14.146 -13.581 5.252 1.00 59.50 179 ASP A CA 1
ATOM 1395 C C . ASP A 1 179 ? 12.982 -14.526 4.922 1.00 59.50 179 ASP A C 1
ATOM 1397 O O . ASP A 1 179 ? 12.893 -15.071 3.824 1.00 59.50 179 ASP A O 1
ATOM 1401 N N . ALA A 1 180 ? 12.014 -14.640 5.841 1.00 72.94 180 ALA A N 1
ATOM 1402 C CA . ALA A 1 180 ? 10.819 -15.464 5.679 1.00 72.94 180 ALA A CA 1
ATOM 1403 C C . ALA A 1 180 ? 9.863 -14.985 4.572 1.00 72.94 180 ALA A C 1
ATOM 1405 O O . ALA A 1 180 ? 8.897 -15.690 4.269 1.00 72.94 180 ALA A O 1
ATOM 1406 N N . VAL A 1 181 ? 10.095 -13.810 3.978 1.00 86.06 181 VAL A N 1
ATOM 1407 C CA . VAL A 1 181 ? 9.361 -13.304 2.805 1.00 86.06 181 VAL A CA 1
ATOM 1408 C C . VAL A 1 181 ? 10.284 -12.831 1.682 1.00 86.06 181 VAL A C 1
ATOM 1410 O O . VAL A 1 181 ? 9.809 -12.190 0.745 1.00 86.06 181 VAL A O 1
ATOM 1413 N N . ALA A 1 182 ? 11.585 -13.133 1.758 1.00 84.38 182 ALA A N 1
ATOM 1414 C CA . ALA A 1 182 ? 12.562 -12.680 0.773 1.00 84.38 182 ALA A CA 1
ATOM 1415 C C . ALA A 1 182 ? 12.227 -13.168 -0.648 1.00 84.38 182 ALA A C 1
ATOM 1417 O O . ALA A 1 182 ? 12.349 -12.421 -1.616 1.00 84.38 182 ALA A O 1
ATOM 1418 N N . ASP A 1 183 ? 11.698 -14.389 -0.751 1.00 88.88 183 ASP A N 1
ATOM 1419 C CA . ASP A 1 183 ? 11.233 -15.026 -1.986 1.00 88.88 183 ASP A CA 1
ATOM 1420 C C . ASP A 1 183 ? 10.097 -14.271 -2.695 1.00 88.88 183 ASP A C 1
ATOM 1422 O O . ASP A 1 183 ? 9.919 -14.439 -3.898 1.00 88.88 183 ASP A O 1
ATOM 1426 N N . LEU A 1 184 ? 9.335 -13.434 -1.982 1.00 92.81 184 LEU A N 1
ATOM 1427 C CA . LEU A 1 184 ? 8.201 -12.697 -2.548 1.00 92.81 184 LEU A CA 1
ATOM 1428 C C . LEU A 1 184 ? 8.581 -11.325 -3.118 1.00 92.81 184 LEU A C 1
ATOM 1430 O O . LEU A 1 184 ? 7.807 -10.743 -3.880 1.00 92.81 184 LEU A O 1
ATOM 1434 N N . TRP A 1 185 ? 9.748 -10.780 -2.764 1.00 91.19 185 TRP A N 1
ATOM 1435 C CA . TRP A 1 185 ? 10.159 -9.459 -3.248 1.00 91.19 185 TRP A CA 1
ATOM 1436 C C . TRP A 1 185 ? 10.349 -9.401 -4.767 1.00 91.19 185 TRP A C 1
ATOM 1438 O O . TRP A 1 185 ? 9.799 -8.472 -5.362 1.00 91.19 185 TRP A O 1
ATOM 1448 N N . PRO A 1 186 ? 11.011 -10.373 -5.430 1.00 92.06 186 PRO A N 1
ATOM 1449 C CA . PRO A 1 186 ? 11.120 -10.376 -6.890 1.00 92.06 186 PRO A CA 1
ATOM 1450 C C . PRO A 1 186 ? 9.762 -10.360 -7.600 1.00 92.06 186 PRO A C 1
ATOM 1452 O O . PRO A 1 186 ? 9.598 -9.674 -8.609 1.00 92.06 186 PRO A O 1
ATOM 1455 N N . GLU A 1 187 ? 8.767 -11.062 -7.052 1.00 95.00 187 GLU A N 1
ATOM 1456 C CA . GLU A 1 187 ? 7.408 -11.093 -7.600 1.00 95.00 187 GLU A CA 1
ATOM 1457 C C . GLU A 1 187 ? 6.718 -9.726 -7.473 1.00 95.00 187 GLU A C 1
ATOM 1459 O O . GLU A 1 187 ? 6.190 -9.199 -8.457 1.00 95.00 187 GLU A O 1
ATOM 1464 N N . LEU A 1 188 ? 6.796 -9.096 -6.294 1.00 95.38 188 LEU A N 1
ATOM 1465 C CA . LEU A 1 188 ? 6.298 -7.733 -6.091 1.00 95.38 188 LEU A CA 1
ATOM 1466 C C . LEU A 1 188 ? 6.983 -6.729 -7.023 1.00 95.38 188 LEU A C 1
ATOM 1468 O O . LEU A 1 188 ? 6.317 -5.857 -7.594 1.00 95.38 188 LEU A O 1
ATOM 1472 N N . TRP A 1 189 ? 8.308 -6.813 -7.140 1.00 95.25 189 TRP A N 1
ATOM 1473 C CA . TRP A 1 189 ? 9.097 -5.910 -7.969 1.00 95.25 189 TRP A CA 1
ATOM 1474 C C . TRP A 1 189 ? 8.697 -6.035 -9.431 1.00 95.25 189 TRP A C 1
ATOM 1476 O O . TRP A 1 189 ? 8.444 -5.021 -10.078 1.00 95.25 189 TRP A O 1
ATOM 1486 N N . LEU A 1 190 ? 8.542 -7.264 -9.926 1.00 96.06 190 LEU A N 1
ATOM 1487 C CA . LEU A 1 190 ? 8.103 -7.524 -11.290 1.00 96.06 190 LEU A CA 1
ATOM 1488 C C . LEU A 1 190 ? 6.686 -6.990 -11.548 1.00 96.06 190 LEU A C 1
ATOM 1490 O O . LEU A 1 190 ? 6.458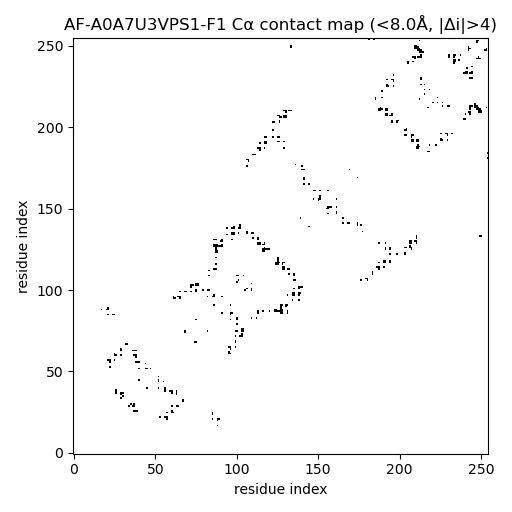 -6.327 -12.562 1.00 96.06 190 LEU A O 1
ATOM 1494 N N . ALA A 1 191 ? 5.749 -7.223 -10.624 1.00 97.19 191 ALA A N 1
ATOM 1495 C CA . ALA A 1 191 ? 4.385 -6.703 -10.725 1.00 97.19 191 ALA A CA 1
ATOM 1496 C C . ALA A 1 191 ? 4.361 -5.163 -10.734 1.00 97.19 191 ALA A C 1
ATOM 1498 O O . ALA A 1 191 ? 3.684 -4.548 -11.561 1.00 97.19 191 ALA A O 1
ATOM 1499 N N . SER A 1 192 ? 5.151 -4.534 -9.861 1.00 97.25 192 SER A N 1
ATOM 1500 C CA . SER A 1 192 ? 5.245 -3.073 -9.755 1.00 97.25 192 SER A CA 1
ATOM 1501 C C . SER A 1 192 ? 5.938 -2.444 -10.967 1.00 97.25 192 SER A C 1
ATOM 1503 O O . SER A 1 192 ? 5.503 -1.395 -11.438 1.00 97.25 192 SER A O 1
ATOM 1505 N N . MET A 1 193 ? 6.978 -3.090 -11.506 1.00 97.62 193 MET A N 1
ATOM 1506 C CA . MET A 1 193 ? 7.676 -2.661 -12.721 1.00 97.62 193 MET A CA 1
ATOM 1507 C C . MET A 1 193 ? 6.761 -2.740 -13.943 1.00 97.62 193 MET A C 1
ATOM 1509 O O . MET A 1 193 ? 6.709 -1.797 -14.729 1.00 97.62 193 MET A O 1
ATOM 1513 N N . ARG A 1 194 ? 5.972 -3.815 -14.069 1.00 97.88 194 ARG A N 1
ATOM 1514 C CA . ARG A 1 194 ? 4.949 -3.923 -15.118 1.00 97.88 194 ARG A CA 1
ATOM 1515 C C . ARG A 1 194 ? 3.924 -2.802 -15.009 1.00 97.88 194 ARG A C 1
ATOM 1517 O O . ARG A 1 194 ? 3.684 -2.098 -15.983 1.00 97.88 194 ARG A O 1
ATOM 1524 N N . ALA A 1 195 ? 3.395 -2.573 -13.807 1.00 97.75 195 ALA A N 1
ATOM 1525 C CA . ALA A 1 195 ? 2.466 -1.475 -13.575 1.00 97.75 195 ALA A CA 1
ATOM 1526 C C . ALA A 1 195 ? 3.085 -0.100 -13.890 1.00 97.75 195 ALA A C 1
ATOM 1528 O O . ALA A 1 195 ? 2.386 0.775 -14.383 1.00 97.75 195 ALA A O 1
ATOM 1529 N N . PHE A 1 196 ? 4.378 0.103 -13.625 1.00 97.69 196 PHE A N 1
ATOM 1530 C CA . PHE A 1 196 ? 5.086 1.343 -13.952 1.00 97.69 196 PHE A CA 1
ATOM 1531 C C . PHE A 1 196 ? 5.222 1.571 -15.463 1.00 97.69 196 PHE A C 1
ATOM 1533 O O . PHE A 1 196 ? 4.977 2.684 -15.934 1.00 97.69 196 PHE A O 1
ATOM 1540 N N . VAL A 1 197 ? 5.598 0.531 -16.211 1.00 98.00 197 VAL A N 1
ATOM 1541 C CA . VAL A 1 197 ? 5.737 0.592 -17.672 1.00 98.00 197 VAL A CA 1
ATOM 1542 C C . VAL A 1 197 ? 4.389 0.891 -18.324 1.00 98.00 197 VAL A C 1
ATOM 1544 O O . VAL A 1 197 ? 4.273 1.862 -19.071 1.00 98.00 197 VAL A O 1
ATOM 1547 N N . ASP A 1 198 ? 3.361 0.131 -17.950 1.00 97.38 198 ASP A N 1
ATOM 1548 C CA . ASP A 1 198 ? 2.034 0.186 -18.569 1.00 97.38 198 ASP A CA 1
ATOM 1549 C C . ASP A 1 198 ? 1.209 1.432 -18.171 1.00 97.38 198 ASP A C 1
ATOM 1551 O O . ASP A 1 198 ? 0.207 1.747 -18.813 1.00 97.38 198 ASP A O 1
ATOM 1555 N N . CYS A 1 199 ? 1.576 2.136 -17.094 1.00 96.50 199 CYS A N 1
ATOM 1556 C CA . CYS A 1 199 ? 0.820 3.285 -16.590 1.00 96.50 199 CYS A CA 1
ATOM 1557 C C . CYS A 1 199 ? 1.240 4.592 -17.269 1.00 96.50 199 CYS A C 1
ATOM 1559 O O . CYS A 1 199 ? 2.328 5.082 -17.010 1.00 96.50 199 CYS A O 1
ATOM 1561 N N . ASP A 1 200 ? 0.359 5.231 -18.038 1.00 94.38 200 ASP A N 1
ATOM 1562 C CA . ASP A 1 200 ? 0.663 6.507 -18.715 1.00 94.38 200 ASP A CA 1
ATOM 1563 C C . ASP A 1 200 ? 0.604 7.761 -17.815 1.00 94.38 200 ASP A C 1
ATOM 1565 O O . ASP A 1 200 ? 0.935 8.860 -18.260 1.00 94.38 200 ASP A O 1
ATOM 1569 N N . ASP A 1 201 ? 0.188 7.628 -16.553 1.00 94.62 201 ASP A N 1
ATOM 1570 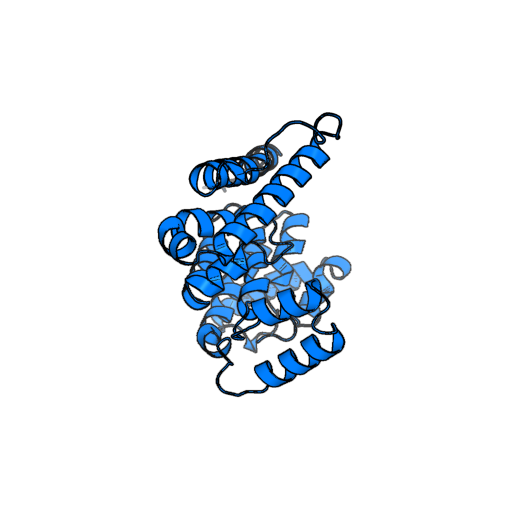C CA . ASP A 1 201 ? 0.093 8.745 -15.607 1.00 94.62 201 ASP A CA 1
ATOM 1571 C C . ASP A 1 201 ? 1.419 8.946 -14.853 1.00 94.62 201 ASP A C 1
ATOM 1573 O O . ASP A 1 201 ? 1.816 8.139 -14.007 1.00 94.62 201 ASP A O 1
ATOM 1577 N N . ASP A 1 202 ? 2.095 10.065 -15.122 1.00 92.06 202 ASP A N 1
ATOM 1578 C CA . ASP A 1 202 ? 3.372 10.418 -14.487 1.00 92.06 202 ASP A CA 1
ATOM 1579 C C . ASP A 1 202 ? 3.281 10.521 -12.951 1.00 92.06 202 ASP A C 1
ATOM 1581 O O . ASP A 1 202 ? 4.229 10.183 -12.232 1.00 92.06 202 ASP A O 1
ATOM 1585 N N . GLY A 1 203 ? 2.147 10.980 -12.417 1.00 91.25 203 GLY A N 1
ATOM 1586 C CA . GLY A 1 203 ? 1.909 11.096 -10.979 1.00 91.25 203 GLY A CA 1
ATOM 1587 C C . GLY A 1 203 ? 1.817 9.735 -10.289 1.00 91.25 203 GLY A C 1
ATOM 1588 O O . GLY A 1 203 ? 2.314 9.574 -9.169 1.00 91.25 203 GLY A O 1
ATOM 1589 N N . LEU A 1 204 ? 1.233 8.742 -10.959 1.00 93.69 204 LEU A N 1
ATOM 1590 C CA . LEU A 1 204 ? 1.172 7.358 -10.491 1.00 93.69 204 LEU A CA 1
ATOM 1591 C C . LEU A 1 204 ? 2.496 6.621 -10.712 1.00 93.69 204 LEU A C 1
ATOM 1593 O O . LEU A 1 204 ? 2.953 5.933 -9.793 1.00 93.69 204 LEU A O 1
ATOM 1597 N N . ARG A 1 205 ? 3.184 6.843 -11.841 1.00 95.75 205 ARG A N 1
ATOM 1598 C CA . ARG A 1 205 ? 4.561 6.361 -12.058 1.00 95.75 205 ARG A CA 1
ATOM 1599 C C . ARG A 1 205 ? 5.498 6.824 -10.942 1.00 95.75 205 ARG A C 1
ATOM 1601 O O . ARG A 1 205 ? 6.257 6.021 -10.407 1.00 95.75 205 ARG A O 1
ATOM 1608 N N . ARG A 1 206 ? 5.374 8.076 -10.486 1.00 91.69 206 ARG A N 1
ATOM 1609 C CA . ARG A 1 206 ? 6.099 8.617 -9.316 1.00 91.69 206 ARG A CA 1
ATOM 1610 C C . ARG A 1 206 ? 5.786 7.942 -7.978 1.00 91.69 206 ARG A C 1
ATOM 1612 O O . ARG A 1 206 ? 6.519 8.138 -7.013 1.00 91.69 206 ARG A O 1
ATOM 1619 N N . ARG A 1 207 ? 4.722 7.154 -7.875 1.00 90.94 207 ARG A N 1
ATOM 1620 C CA . ARG A 1 207 ? 4.464 6.315 -6.695 1.00 90.94 207 ARG A CA 1
ATOM 1621 C C . ARG A 1 207 ? 5.042 4.919 -6.912 1.00 90.94 207 ARG A C 1
ATOM 1623 O O . ARG A 1 207 ? 5.797 4.432 -6.071 1.00 90.94 207 ARG A O 1
ATOM 1630 N N . LEU A 1 208 ? 4.756 4.331 -8.072 1.00 94.62 208 LEU A N 1
ATOM 1631 C CA . LEU A 1 208 ? 5.177 2.984 -8.463 1.00 94.62 208 LEU A CA 1
ATOM 1632 C C . LEU A 1 208 ? 6.693 2.826 -8.523 1.00 94.62 208 LEU A C 1
ATOM 1634 O O . LEU A 1 208 ? 7.215 1.820 -8.049 1.00 94.62 208 LEU A O 1
ATOM 1638 N N . HIS A 1 209 ? 7.407 3.834 -9.038 1.00 93.38 209 HIS A N 1
ATOM 1639 C CA . HIS A 1 209 ? 8.850 3.735 -9.228 1.00 93.38 209 HIS A CA 1
ATOM 1640 C C . HIS A 1 209 ? 9.579 3.466 -7.922 1.00 93.38 209 HIS A C 1
ATOM 1642 O O . HIS A 1 209 ? 10.694 3.000 -7.996 1.00 93.38 209 HIS A O 1
ATOM 1648 N N . THR A 1 210 ? 9.004 3.746 -6.744 1.00 90.12 210 THR A N 1
ATOM 1649 C CA . THR A 1 210 ? 9.633 3.486 -5.437 1.00 90.12 210 THR A CA 1
ATOM 1650 C C . THR A 1 210 ? 9.690 2.008 -5.053 1.00 90.12 210 THR A C 1
ATOM 1652 O O . THR A 1 210 ? 10.451 1.652 -4.155 1.00 90.12 210 THR A O 1
ATOM 1655 N N . ALA A 1 211 ? 8.926 1.152 -5.731 1.00 92.44 211 ALA A N 1
ATOM 1656 C CA . ALA A 1 211 ? 8.674 -0.208 -5.282 1.00 92.44 211 ALA A CA 1
ATOM 1657 C C . ALA A 1 211 ? 9.623 -1.272 -5.840 1.00 92.44 211 ALA A C 1
ATOM 1659 O O . ALA A 1 211 ? 9.566 -2.405 -5.383 1.00 92.44 211 ALA A O 1
ATOM 1660 N N . PHE A 1 212 ? 10.485 -0.945 -6.803 1.00 93.94 212 PHE A N 1
ATOM 1661 C CA . PHE A 1 212 ? 11.354 -1.926 -7.455 1.00 93.94 212 PHE A CA 1
ATOM 1662 C C . PHE A 1 212 ? 12.744 -1.339 -7.778 1.00 93.94 212 PHE A C 1
ATOM 1664 O O . PHE A 1 212 ? 12.876 -0.112 -7.872 1.00 93.94 212 PHE A O 1
ATOM 1671 N N . PRO A 1 213 ? 13.791 -2.180 -7.886 1.00 93.19 213 PRO A N 1
ATOM 1672 C CA . PRO A 1 213 ? 15.110 -1.798 -8.405 1.00 93.19 213 PRO A CA 1
ATOM 1673 C C . PRO A 1 213 ? 15.226 -2.056 -9.922 1.00 93.19 213 PRO A C 1
ATOM 1675 O O . PRO A 1 213 ? 14.457 -2.836 -10.469 1.00 93.19 213 PRO A O 1
ATOM 1678 N N . LEU A 1 214 ? 16.209 -1.472 -10.620 1.00 93.88 214 LEU A N 1
ATOM 1679 C CA . LEU A 1 214 ? 16.500 -1.803 -12.035 1.00 93.88 214 LEU A CA 1
ATOM 1680 C C . LEU A 1 214 ? 17.646 -2.812 -12.225 1.00 93.88 214 LEU A C 1
ATOM 1682 O O . LEU A 1 214 ? 17.911 -3.218 -13.356 1.00 93.88 214 LEU A O 1
ATOM 1686 N N . ALA A 1 215 ? 18.340 -3.229 -11.162 1.00 91.06 215 ALA A N 1
ATOM 1687 C CA . ALA A 1 215 ? 19.483 -4.131 -11.299 1.00 91.06 215 ALA A CA 1
ATOM 1688 C C . ALA A 1 215 ? 19.044 -5.535 -11.755 1.00 91.06 215 ALA A C 1
ATOM 1690 O O . ALA A 1 215 ? 18.166 -6.153 -11.154 1.00 91.06 215 ALA A O 1
ATOM 1691 N N . ALA A 1 216 ? 19.690 -6.051 -12.806 1.00 89.31 216 ALA A N 1
ATOM 1692 C CA . ALA A 1 216 ? 19.317 -7.312 -13.452 1.00 89.31 216 ALA A CA 1
ATOM 1693 C C . ALA A 1 216 ? 19.379 -8.532 -12.516 1.00 89.31 216 ALA A C 1
ATOM 1695 O O . ALA A 1 216 ? 18.591 -9.456 -12.675 1.00 89.31 216 ALA A O 1
ATOM 1696 N N . ALA A 1 217 ? 20.258 -8.514 -11.507 1.00 89.19 217 ALA A N 1
ATOM 1697 C CA . ALA A 1 217 ? 20.418 -9.605 -10.542 1.00 89.19 217 ALA A CA 1
ATOM 1698 C C . ALA A 1 217 ? 19.156 -9.897 -9.702 1.00 89.19 217 ALA A C 1
ATOM 1700 O O . ALA A 1 217 ? 19.065 -10.958 -9.092 1.00 89.19 217 ALA A O 1
ATOM 1701 N N . HIS A 1 218 ? 18.188 -8.977 -9.668 1.00 87.31 218 HIS A N 1
ATOM 1702 C CA . HIS A 1 218 ? 16.935 -9.132 -8.927 1.00 87.31 218 HIS A CA 1
ATOM 1703 C C . HIS A 1 218 ? 15.817 -9.820 -9.720 1.00 87.31 218 HIS A C 1
ATOM 1705 O O . HIS A 1 218 ? 14.735 -10.036 -9.173 1.00 87.31 218 HIS A O 1
ATOM 1711 N N . TYR A 1 219 ? 16.049 -10.139 -10.997 1.00 89.38 219 TYR A N 1
ATOM 1712 C CA . TYR A 1 219 ? 15.008 -10.603 -11.907 1.00 89.38 219 TYR A CA 1
ATOM 1713 C C . TYR A 1 219 ? 15.427 -11.844 -12.694 1.00 89.38 219 TYR A C 1
ATOM 1715 O O . TYR A 1 219 ? 16.612 -12.026 -12.983 1.00 89.38 219 TYR A O 1
ATOM 1723 N N . PRO A 1 220 ? 14.458 -12.682 -13.099 1.00 92.69 220 PRO A N 1
ATOM 1724 C CA . PRO A 1 220 ? 14.729 -13.747 -14.050 1.00 92.69 220 PRO A CA 1
ATOM 1725 C C . PRO A 1 220 ? 15.044 -13.158 -15.446 1.00 92.69 220 PRO A C 1
ATOM 1727 O O . PRO A 1 220 ? 14.562 -12.063 -15.767 1.00 92.69 220 PRO A O 1
ATOM 1730 N N . PRO A 1 221 ? 15.829 -13.849 -16.297 1.00 94.62 221 PRO A N 1
ATOM 1731 C CA . PRO A 1 221 ? 16.249 -13.333 -17.606 1.00 94.62 221 PRO A CA 1
ATOM 1732 C C . PRO A 1 221 ? 15.094 -12.901 -18.520 1.00 94.62 221 PRO A C 1
ATOM 1734 O O . PRO A 1 221 ? 15.220 -11.938 -19.273 1.00 94.62 221 PRO A O 1
ATOM 1737 N N . GLU A 1 222 ? 13.941 -13.562 -18.425 1.00 96.06 222 GLU A N 1
ATOM 1738 C CA . GLU A 1 222 ? 12.746 -13.284 -19.228 1.00 96.06 222 GLU A CA 1
ATOM 1739 C C . GLU A 1 222 ? 12.141 -11.902 -18.934 1.00 96.06 222 GLU A C 1
ATOM 1741 O O . GLU A 1 222 ? 11.384 -11.369 -19.745 1.00 96.06 222 GLU A O 1
ATOM 1746 N N . ALA A 1 223 ? 12.479 -11.291 -17.793 1.00 96.50 223 ALA A N 1
ATOM 1747 C CA . ALA A 1 223 ? 12.054 -9.939 -17.441 1.00 96.50 223 ALA A CA 1
ATOM 1748 C C . ALA A 1 223 ? 12.924 -8.839 -18.080 1.00 96.50 223 ALA A C 1
ATOM 1750 O O . ALA A 1 223 ? 12.600 -7.659 -17.925 1.00 96.50 223 ALA A O 1
ATOM 1751 N N . ALA A 1 224 ? 14.001 -9.187 -18.800 1.00 96.81 224 ALA A N 1
ATOM 1752 C CA . ALA A 1 224 ? 14.921 -8.214 -19.392 1.00 96.81 224 ALA A CA 1
ATOM 1753 C C . ALA A 1 224 ? 14.232 -7.166 -20.292 1.00 96.81 224 ALA A C 1
ATOM 1755 O O . ALA A 1 224 ? 14.474 -5.983 -20.053 1.00 96.81 224 ALA A O 1
ATOM 1756 N N . PRO A 1 225 ? 13.307 -7.520 -21.212 1.00 98.19 225 PRO A N 1
ATOM 1757 C CA . PRO A 1 225 ? 12.631 -6.518 -22.041 1.00 98.19 225 PRO A CA 1
ATOM 1758 C C . PRO A 1 225 ? 11.804 -5.523 -21.218 1.00 98.19 225 PRO A C 1
ATOM 1760 O O . PRO A 1 225 ? 11.772 -4.330 -21.508 1.00 98.19 225 PRO A O 1
ATOM 1763 N N . LEU A 1 226 ? 11.150 -6.002 -20.153 1.00 98.06 226 LEU A N 1
ATOM 1764 C CA . LEU A 1 226 ? 10.354 -5.151 -19.269 1.00 98.06 226 LEU A CA 1
ATOM 1765 C C . LEU A 1 226 ? 11.243 -4.200 -18.452 1.00 98.06 226 LEU A C 1
ATOM 1767 O O . LEU A 1 226 ? 10.899 -3.035 -18.263 1.00 98.06 226 LEU A O 1
ATOM 1771 N N . ARG A 1 227 ? 12.398 -4.693 -17.993 1.00 97.31 227 ARG A N 1
ATOM 1772 C CA . ARG A 1 227 ? 13.411 -3.902 -17.282 1.00 97.31 227 ARG A CA 1
ATOM 1773 C C . ARG A 1 227 ? 14.006 -2.816 -18.174 1.00 97.31 227 ARG A C 1
ATOM 1775 O O . ARG A 1 227 ? 14.112 -1.677 -17.736 1.00 97.31 227 ARG A O 1
ATOM 1782 N N . GLU A 1 228 ? 14.364 -3.157 -19.409 1.00 97.75 228 GLU A N 1
ATOM 1783 C CA . GLU A 1 228 ? 14.894 -2.212 -20.401 1.00 97.75 228 GLU A CA 1
ATOM 1784 C C . GLU A 1 228 ? 13.886 -1.107 -20.722 1.00 97.75 228 GLU A C 1
ATOM 1786 O O . GLU A 1 228 ? 14.250 0.064 -20.814 1.00 97.75 228 GLU A O 1
ATOM 1791 N N . GLU A 1 229 ? 12.604 -1.453 -20.818 1.00 98.44 229 GLU A N 1
ATOM 1792 C CA . GLU A 1 229 ? 11.543 -0.474 -21.029 1.00 98.44 229 GLU A CA 1
ATOM 1793 C C . GLU A 1 229 ? 11.358 0.453 -19.816 1.00 98.44 229 GLU A C 1
ATOM 1795 O O . GLU A 1 229 ? 11.259 1.674 -19.968 1.00 98.44 229 GLU A O 1
ATOM 1800 N N . ALA A 1 230 ? 11.384 -0.095 -18.596 1.00 97.94 230 ALA A N 1
ATOM 1801 C CA . ALA A 1 230 ? 11.350 0.709 -17.376 1.00 97.94 230 ALA A CA 1
ATOM 1802 C C . ALA A 1 230 ? 12.569 1.646 -17.272 1.00 97.94 230 ALA A C 1
ATOM 1804 O O . ALA A 1 230 ? 12.428 2.812 -16.896 1.00 97.94 230 ALA A O 1
ATOM 1805 N N . GLU A 1 231 ? 13.754 1.159 -17.645 1.00 97.50 231 GLU A N 1
ATOM 1806 C CA . GLU A 1 231 ? 14.996 1.932 -17.710 1.00 97.50 231 GLU A CA 1
ATOM 1807 C C . GLU A 1 231 ? 14.906 3.055 -18.751 1.00 97.50 231 GLU A C 1
ATOM 1809 O O . GLU A 1 231 ? 15.238 4.200 -18.449 1.00 97.50 231 GLU A O 1
ATOM 1814 N N . ARG A 1 232 ? 14.356 2.782 -19.940 1.00 98.19 232 ARG A N 1
ATOM 1815 C CA . ARG A 1 232 ? 14.116 3.789 -20.983 1.00 98.19 232 ARG A CA 1
ATOM 1816 C C . ARG A 1 232 ? 13.188 4.908 -20.503 1.00 98.19 232 ARG A C 1
ATOM 1818 O O . ARG A 1 232 ? 13.474 6.081 -20.749 1.00 98.19 232 ARG A O 1
ATOM 1825 N N . ILE A 1 233 ? 12.098 4.571 -19.807 1.00 97.56 233 ILE A N 1
ATOM 1826 C CA . ILE A 1 233 ? 11.191 5.561 -19.199 1.00 97.56 233 ILE A CA 1
ATOM 1827 C C . ILE A 1 233 ? 11.937 6.389 -18.141 1.00 97.56 233 ILE A C 1
ATOM 1829 O O . ILE A 1 233 ? 11.799 7.613 -18.113 1.00 97.56 233 ILE A O 1
ATOM 1833 N N . ALA A 1 234 ? 12.750 5.745 -17.298 1.00 96.50 234 ALA A N 1
ATOM 1834 C CA . ALA A 1 234 ? 13.523 6.426 -16.262 1.00 96.50 234 ALA A CA 1
ATOM 1835 C C . ALA A 1 234 ? 14.576 7.389 -16.845 1.00 96.50 234 ALA A C 1
ATOM 1837 O O . ALA A 1 234 ? 14.691 8.521 -16.377 1.00 96.50 234 ALA A O 1
ATOM 1838 N N . LEU A 1 235 ? 15.289 6.978 -17.898 1.00 97.00 235 LEU A N 1
ATOM 1839 C CA . LEU A 1 235 ? 16.287 7.789 -18.606 1.00 97.00 235 LEU A CA 1
ATOM 1840 C C . LEU A 1 235 ? 15.681 8.986 -19.343 1.00 97.00 235 LEU A C 1
ATOM 1842 O O . LEU A 1 235 ? 16.347 10.006 -19.499 1.00 97.00 235 LEU A O 1
ATOM 1846 N N . ALA A 1 236 ? 14.427 8.886 -19.785 1.00 97.25 236 ALA A N 1
ATOM 1847 C CA . ALA A 1 236 ? 13.724 10.000 -20.414 1.00 97.25 236 ALA A CA 1
ATOM 1848 C C . ALA A 1 236 ? 13.333 11.108 -19.415 1.00 97.25 236 ALA A C 1
ATOM 1850 O O . ALA A 1 236 ? 13.045 12.226 -19.839 1.00 97.25 236 ALA A O 1
ATOM 1851 N N . GLN A 1 237 ? 13.293 10.804 -18.111 1.00 95.75 237 GLN A N 1
ATOM 1852 C CA . GLN A 1 237 ? 12.900 11.733 -17.041 1.00 95.75 237 GLN A CA 1
ATOM 1853 C C . GLN A 1 237 ? 13.779 11.539 -15.781 1.00 95.75 237 GLN A C 1
ATOM 1855 O O . GLN A 1 237 ? 13.281 11.156 -14.709 1.00 95.75 237 GLN A O 1
ATOM 1860 N N . PRO A 1 238 ? 15.104 11.754 -15.884 1.00 94.44 238 PRO A N 1
ATOM 1861 C CA . PRO A 1 238 ? 16.058 11.409 -14.831 1.00 94.44 238 PRO A CA 1
ATOM 1862 C C . PRO A 1 238 ? 15.844 12.212 -13.542 1.00 94.44 238 PRO A C 1
ATOM 1864 O O . PRO A 1 238 ? 16.080 11.704 -12.449 1.00 94.44 238 PRO A O 1
ATOM 1867 N N . GLU A 1 239 ? 15.324 13.436 -13.623 1.00 93.62 239 GLU A N 1
ATOM 1868 C CA . GLU A 1 239 ? 14.998 14.264 -12.459 1.00 93.62 239 GLU A CA 1
ATOM 1869 C C . GLU A 1 239 ? 13.842 13.693 -11.623 1.00 93.62 239 GLU A C 1
ATOM 1871 O O . GLU A 1 239 ? 13.751 13.944 -10.421 1.00 93.62 239 GLU A O 1
ATOM 1876 N N . ARG A 1 240 ? 12.963 12.898 -12.245 1.00 92.31 240 ARG A N 1
ATOM 1877 C CA . ARG A 1 240 ? 11.822 12.252 -11.580 1.00 92.31 240 ARG A CA 1
ATOM 1878 C C . ARG A 1 240 ? 12.152 10.838 -11.122 1.00 92.31 240 ARG A C 1
ATOM 1880 O O . ARG A 1 240 ? 11.674 10.414 -10.068 1.00 92.31 240 ARG A O 1
ATOM 1887 N N . PHE A 1 241 ? 12.958 10.114 -11.897 1.00 93.94 241 PHE A N 1
ATOM 1888 C CA . PHE A 1 241 ? 13.211 8.687 -11.694 1.00 93.94 241 PHE A CA 1
ATOM 1889 C C . PHE A 1 241 ? 14.673 8.336 -11.398 1.00 93.94 241 PHE A C 1
ATOM 1891 O O . PHE A 1 241 ? 14.996 7.152 -11.372 1.00 93.94 241 PHE A O 1
ATOM 1898 N N . GLY A 1 242 ? 15.536 9.312 -11.091 1.00 90.12 242 GLY A N 1
ATOM 1899 C CA . GLY A 1 242 ? 16.964 9.092 -10.803 1.00 90.12 242 GLY A CA 1
ATOM 1900 C C . GLY A 1 242 ? 17.222 7.990 -9.774 1.00 90.12 242 GLY A C 1
ATOM 1901 O O . GLY A 1 242 ? 18.088 7.149 -9.958 1.00 90.12 242 GLY A O 1
ATOM 1902 N N . ARG A 1 243 ? 16.329 7.865 -8.788 1.00 88.56 243 ARG A N 1
ATOM 1903 C CA . ARG A 1 243 ? 16.316 6.787 -7.791 1.00 88.56 243 ARG A CA 1
ATOM 1904 C C . ARG A 1 243 ? 16.398 5.363 -8.381 1.00 88.56 243 ARG A C 1
ATOM 1906 O O . ARG A 1 243 ? 17.013 4.490 -7.769 1.00 88.56 243 ARG A O 1
ATOM 1913 N N . LEU A 1 244 ? 15.716 5.117 -9.506 1.00 90.50 244 LEU A N 1
ATOM 1914 C CA . LEU A 1 244 ? 15.747 3.836 -10.224 1.00 90.50 244 LEU A CA 1
ATOM 1915 C C . LEU A 1 244 ? 17.088 3.636 -10.937 1.00 90.50 244 LEU A C 1
ATOM 1917 O O . LEU A 1 244 ? 17.621 2.529 -10.911 1.00 90.50 244 LEU A O 1
ATOM 1921 N N . LEU A 1 245 ? 17.623 4.704 -11.535 1.00 90.75 245 LEU A N 1
ATOM 1922 C CA . LEU A 1 245 ? 18.915 4.706 -12.226 1.00 90.75 245 LEU A CA 1
ATOM 1923 C C . LEU A 1 245 ? 20.076 4.459 -11.249 1.00 90.75 245 LEU A C 1
ATOM 1925 O O . LEU A 1 245 ? 21.033 3.776 -11.594 1.00 90.75 245 LEU A O 1
ATOM 1929 N N . ASP A 1 246 ? 19.935 4.905 -9.999 1.00 86.88 246 ASP A N 1
ATOM 1930 C CA . ASP A 1 246 ? 20.881 4.638 -8.907 1.00 86.88 246 ASP A CA 1
ATOM 1931 C C . ASP A 1 246 ? 20.813 3.188 -8.377 1.00 86.88 246 ASP A C 1
ATOM 1933 O O . ASP A 1 246 ? 21.518 2.829 -7.434 1.00 86.88 246 ASP A O 1
ATOM 1937 N N . GLY A 1 247 ? 19.923 2.344 -8.918 1.00 78.00 247 GLY A N 1
ATOM 1938 C CA . GLY A 1 247 ? 19.787 0.934 -8.534 1.00 78.00 247 GLY A CA 1
ATOM 1939 C C . GLY A 1 247 ? 19.171 0.690 -7.150 1.00 78.00 247 GLY A C 1
ATOM 1940 O O . GLY A 1 247 ? 19.178 -0.438 -6.665 1.00 78.00 247 GLY A O 1
ATOM 1941 N N . SER A 1 248 ? 18.625 1.719 -6.498 1.00 76.06 248 SER A N 1
ATOM 1942 C CA . SER A 1 248 ? 18.043 1.596 -5.155 1.00 76.06 248 SER A CA 1
ATOM 1943 C C . SER A 1 248 ? 16.566 1.175 -5.185 1.00 76.06 248 SER A C 1
ATOM 1945 O O . SER A 1 248 ? 15.902 1.239 -6.225 1.00 76.06 248 SER A O 1
ATOM 1947 N N . THR A 1 249 ? 15.984 0.850 -4.022 1.00 76.19 249 THR A N 1
ATOM 1948 C CA . THR A 1 249 ? 14.519 0.830 -3.803 1.00 76.19 249 THR A CA 1
ATOM 1949 C C . THR A 1 249 ? 14.101 1.967 -2.859 1.00 76.19 249 THR A C 1
ATOM 1951 O O . THR A 1 249 ? 14.913 2.489 -2.095 1.00 76.19 249 THR A O 1
ATOM 1954 N N . GLY A 1 250 ? 12.827 2.379 -2.884 1.00 63.00 250 GLY A N 1
ATOM 1955 C CA . GLY A 1 250 ? 12.290 3.309 -1.885 1.00 63.00 250 GLY A CA 1
ATOM 1956 C C . GLY A 1 250 ? 12.341 2.716 -0.474 1.00 63.00 250 GLY A C 1
ATOM 1957 O O . GLY A 1 250 ? 12.204 3.439 0.509 1.00 63.00 250 GLY A O 1
ATOM 1958 N N . TYR A 1 251 ? 12.576 1.405 -0.372 1.00 66.19 251 TYR A N 1
ATOM 1959 C CA . TYR A 1 251 ? 12.708 0.635 0.856 1.00 66.19 251 TYR A CA 1
ATOM 1960 C C . TYR A 1 251 ? 14.131 0.666 1.445 1.00 66.19 251 TYR A C 1
ATOM 1962 O O . TYR A 1 251 ? 14.296 0.279 2.602 1.00 66.19 251 TYR A O 1
ATOM 1970 N N . GLY A 1 252 ? 15.122 1.186 0.707 1.00 58.38 252 GLY A N 1
ATOM 1971 C CA . GLY A 1 252 ? 16.549 1.149 1.043 1.00 58.38 252 GLY A CA 1
ATOM 1972 C C . GLY A 1 252 ? 17.356 0.377 -0.009 1.00 58.38 252 GLY A C 1
ATOM 1973 O O . GLY A 1 252 ? 16.974 0.336 -1.184 1.00 58.38 252 GLY A O 1
ATOM 1974 N N . LEU A 1 253 ? 18.464 -0.248 0.408 1.00 50.12 253 LEU A N 1
ATOM 1975 C CA . LEU A 1 253 ? 19.111 -1.281 -0.410 1.00 50.12 253 LEU A CA 1
ATOM 1976 C C . LEU A 1 253 ? 18.086 -2.387 -0.694 1.00 50.12 253 LEU A C 1
ATOM 1978 O O . LEU A 1 253 ? 17.269 -2.696 0.175 1.00 50.12 253 LEU A O 1
ATOM 1982 N N . ALA A 1 254 ? 18.087 -2.918 -1.917 1.00 53.44 254 ALA A N 1
ATOM 1983 C CA . ALA A 1 254 ? 17.251 -4.064 -2.252 1.00 53.44 254 ALA A CA 1
ATOM 1984 C C . ALA A 1 254 ? 17.575 -5.211 -1.279 1.00 53.44 254 ALA A C 1
ATOM 1986 O O . ALA A 1 254 ? 18.753 -5.493 -1.049 1.00 53.44 254 ALA A O 1
ATOM 1987 N N . ILE A 1 255 ? 16.527 -5.756 -0.649 1.00 49.00 255 ILE A N 1
ATOM 1988 C CA . ILE A 1 255 ? 16.607 -6.852 0.330 1.00 49.00 255 ILE A CA 1
ATOM 1989 C C . ILE A 1 255 ? 16.976 -8.138 -0.401 1.00 49.00 255 ILE A C 1
ATOM 1991 O O . ILE A 1 255 ? 16.381 -8.368 -1.478 1.00 49.00 255 ILE A O 1
#

Mean predicted aligned error: 8.87 Å

Sequence (255 aa):
MRCAGPGARGTGRDHVTADMELPQRLEALMDHLAPEETVRLGGPLLGLEPARQRWELVEGNRLALSRVLRRDLHLVRRHRAELLALLPLDGNVTNQLVFPLVTALGRRPVLRYIIDAVGQGGWPQRANASKAAYWVPKGPSVPGWEELFVSVRDGVMSVADARAKLRRLRAQPEQTDNDAVADLWPELWLASMRAFVDCDDDGLRRRLHTAFPLAAAHYPPEAAPLREEAERIALAQPERFGRLLDGSTGYGLAI

Foldseek 3Di:
DDDDDPDDPPPPPVVVVLLVPLLVLLQVVCCVQPVVQQDDPDDPLPPDDPVVSSVCNNVSSLQSVLVSLVVPLVVCVVCVVSLLVSQLSDQPPDCSSVQSNCVNPNLQVSLVSLLVQLQDDDLSSVLSSLLNNLCSQVHPLAPCLVVLVVCCVVVVDPPVRSVVVVVVRVPDPVRCCVVVCLVSLLSSQLSLLQSLLPDPDLVSVLSSLQRHELDPVSYDPVCVVSSVSSVVVCVVPVVSNVCNVVRDHNSGRRD

Secondary structure (DSSP, 8-state):
-----------SSHHHHHHHHHHHHHHHHHHHH-GGG---S-GGGTTS-HHHHHHHHHHHHHHHHHHHHHH-HHHHHHTHHHHHTTTTTS---SSTTHHHHHHHH-HHHHHHHHHHHHHHS-HHHHHHHHHHGGGTTTS--STTHHHHHHHHHTTSS-HHHHHHHHHHHHTSGGG-TTGGGGGGHHHHHHHHHHHHHH---HHHHHHHGGG----GGGS-GGGHHHHHHHHHHHHHSHHHHHHHHTT-BTTBS--

pLDDT: mean 83.27, std 17.11, range [30.0, 98.44]

Nearest PDB structures (foldseek):
  5gm6-assembly1_G  TM=3.311E-01  e=9.456E-01  Saccharomyces cerevisiae S288C

Organism: NCBI:txid659352

Solvent-accessible surface area (backbone atoms only — not comparable to full-atom values): 14307 Å² total; per-residue (Å²): 138,84,85,82,73,92,81,75,80,82,72,78,56,70,60,59,59,61,66,49,49,45,49,52,53,47,46,56,49,28,51,72,76,41,54,92,62,46,53,67,99,50,74,91,50,64,88,52,57,70,73,56,37,53,49,52,40,41,52,46,30,44,54,38,47,32,51,54,33,63,76,36,43,65,55,43,64,75,45,40,69,68,56,54,62,44,44,32,59,36,80,44,86,61,52,50,69,54,32,44,46,31,67,53,67,34,52,57,64,51,50,51,52,31,37,53,36,28,70,70,48,57,74,68,24,18,25,14,13,39,40,40,55,62,36,52,79,67,30,76,76,50,89,61,52,63,58,45,51,49,29,37,75,72,66,77,34,53,70,66,55,46,53,52,53,51,53,54,61,68,69,40,84,91,55,60,66,56,66,78,41,50,84,51,49,47,58,37,22,53,36,30,48,51,49,33,61,76,42,89,48,67,76,48,30,69,43,20,55,38,46,26,57,64,54,66,91,64,51,65,79,89,48,47,69,60,47,52,50,42,47,52,58,28,68,76,38,43,94,80,30,41,60,34,78,72,46,29,29,71,79,41,75,76,129